Protein AF-0000000078644565 (afdb_homodimer)

Secondary structure (DSSP, 8-state):
--SSGGG-TT--EEE--SS--S---GGGGG-TT--EEE--SS------TTHHHH-TT--EEE-TTS---HHHHHHSTTHHHHHHHHHHHHHHHHHHHHHHHHHHHHHHHTTSSTT-/--SSGGG-TT--EEE--SS--S---GGGGG-TT--EEE--SS------TTHHHH-TT--EEE-TTS---HHHHHHSTTHHHHHHHHHHHHHHHHHHHHHHHHHHHHHHHTTSSTT-

Nearest PDB structures (foldseek):
  1gwb-assembly2_B  TM=8.458E-01  e=2.491E-03  Homo sapiens
  7yjw-assembly1_A  TM=8.681E-01  e=7.024E-03  Leptospira santarosai serovar Shermani str. LT 821
  5ufd-assembly2_B  TM=7.789E-01  e=4.872E-03  Petromyzon marinus
  4ufr-assembly1_A  TM=7.899E-01  e=2.106E-02  Homo sapiens
  6nih-assembly1_A  TM=7.791E-01  e=1.293E-02  Homo sapiens

Sequence (232 aa):
MPSSIGDCCSLIEVDLSANLLTSLAETFENLQNLKILRLSNNGLKTLPLALLKNCSHLCTLDLHGTEITMDHLRELEGWEDFDTRRRYKHHKQLEFSVMSSTEFDEGADSNRGDNWMPSSIGDCCSLIEVDLSANLLTSLAETFENLQNLKILRLSNNGLKTLPLALLKNCSHLCTLDLHGTEITMDHLRELEGWEDFDTRRRYKHHKQLEFSVMSSTEFDEGADSNRGDNW

Structure (mmCIF, N/CA/C/O backbone):
data_AF-0000000078644565-model_v1
#
loop_
_entity.id
_entity.type
_entity.pdbx_description
1 polymer 'Leucine-rich repeat-containing N-terminal plant-type domain-containing protein'
#
loop_
_atom_site.group_PDB
_atom_site.id
_atom_site.type_symbol
_atom_site.label_atom_id
_atom_site.label_alt_id
_atom_site.label_comp_id
_atom_site.label_asym_id
_atom_site.label_entity_id
_atom_site.label_seq_id
_atom_site.pdbx_PDB_ins_code
_atom_site.Cartn_x
_atom_site.Cartn_y
_atom_site.Cartn_z
_atom_site.occupancy
_atom_site.B_iso_or_equiv
_atom_site.auth_seq_id
_atom_site.auth_comp_id
_atom_site.auth_asym_id
_atom_site.auth_atom_id
_atom_site.pdbx_PDB_model_num
ATOM 1 N N . MET A 1 1 ? 20.156 4.488 4.055 1 47.59 1 MET A N 1
ATOM 2 C CA . MET A 1 1 ? 18.75 4.852 3.951 1 47.59 1 MET A CA 1
ATOM 3 C C . MET A 1 1 ? 18.094 4.145 2.77 1 47.59 1 MET A C 1
ATOM 5 O O . MET A 1 1 ? 18.703 3.973 1.72 1 47.59 1 MET A O 1
ATOM 9 N N . PRO A 1 2 ? 16.984 3.473 2.926 1 52.53 2 PRO A N 1
ATOM 10 C CA . PRO A 1 2 ? 16.422 2.76 1.772 1 52.53 2 PRO A CA 1
ATOM 11 C C . PRO A 1 2 ? 16.094 3.689 0.607 1 52.53 2 PRO A C 1
ATOM 13 O O . PRO A 1 2 ? 15.672 4.828 0.821 1 52.53 2 PRO A O 1
ATOM 16 N N . SER A 1 3 ? 16.734 3.441 -0.598 1 58.06 3 SER A N 1
ATOM 17 C CA . SER A 1 3 ? 16.531 4.266 -1.787 1 58.06 3 SER A CA 1
ATOM 18 C C . SER A 1 3 ? 15.219 3.93 -2.482 1 58.06 3 SER A C 1
ATOM 20 O O . SER A 1 3 ? 14.703 4.73 -3.262 1 58.06 3 SER A O 1
ATOM 22 N N . SER A 1 4 ? 14.766 2.68 -2.119 1 67.62 4 SER A N 1
ATOM 23 C CA . SER A 1 4 ? 13.531 2.25 -2.77 1 67.62 4 SER A CA 1
ATOM 24 C C . SER A 1 4 ? 12.727 1.324 -1.866 1 67.62 4 SER A C 1
ATOM 26 O O . SER A 1 4 ? 13.234 0.833 -0.857 1 67.62 4 SER A O 1
ATOM 28 N N . ILE A 1 5 ? 11.492 1.184 -2.125 1 74.12 5 ILE A N 1
ATOM 29 C CA . ILE A 1 5 ? 10.625 0.295 -1.359 1 74.12 5 ILE A CA 1
ATOM 30 C C . ILE A 1 5 ? 11.211 -1.117 -1.355 1 74.12 5 ILE A C 1
ATOM 32 O O . ILE A 1 5 ? 11.07 -1.848 -0.371 1 74.12 5 ILE A O 1
ATOM 36 N N . GLY A 1 6 ? 11.953 -1.43 -2.408 1 70.94 6 GLY A N 1
ATOM 37 C CA . GLY A 1 6 ? 12.586 -2.734 -2.52 1 70.94 6 GLY A CA 1
ATOM 38 C C . GLY A 1 6 ? 13.688 -2.951 -1.504 1 70.94 6 GLY A C 1
ATOM 39 O O . GLY A 1 6 ? 14.102 -4.09 -1.258 1 70.94 6 GLY A O 1
ATOM 40 N N . ASP A 1 7 ? 14.062 -1.871 -0.966 1 74.19 7 ASP A N 1
ATOM 41 C CA . ASP A 1 7 ? 15.133 -1.972 0.023 1 74.19 7 ASP A CA 1
ATOM 42 C C . ASP A 1 7 ? 14.57 -2.168 1.427 1 74.19 7 ASP A C 1
ATOM 44 O O . ASP A 1 7 ? 15.312 -2.414 2.375 1 74.19 7 ASP A O 1
ATOM 48 N N . CYS A 1 8 ? 13.273 -2.152 1.541 1 75.38 8 CYS A N 1
ATOM 49 C CA . CYS A 1 8 ? 12.633 -2.32 2.838 1 75.38 8 CYS A CA 1
ATOM 50 C C . CYS A 1 8 ? 12.227 -3.773 3.062 1 75.38 8 CYS A C 1
ATOM 52 O O . CYS A 1 8 ? 11.039 -4.098 3.088 1 75.38 8 CYS A O 1
ATOM 54 N N . CYS A 1 9 ? 13.211 -4.539 3.377 1 71.94 9 CYS A N 1
ATOM 55 C CA . CYS A 1 9 ? 13.078 -5.988 3.467 1 71.94 9 CYS A CA 1
ATOM 56 C C . CYS A 1 9 ? 12.117 -6.375 4.586 1 71.94 9 CYS A C 1
ATOM 58 O O . CYS A 1 9 ? 11.641 -7.512 4.637 1 71.94 9 CYS A O 1
ATOM 60 N N . SER A 1 10 ? 11.727 -5.457 5.34 1 80.25 10 SER A N 1
ATOM 61 C CA . SER A 1 10 ? 10.914 -5.801 6.504 1 80.25 10 SER A CA 1
ATOM 62 C C . SER A 1 10 ? 9.43 -5.637 6.203 1 80.25 10 SER A C 1
ATOM 64 O O . SER A 1 10 ? 8.586 -5.934 7.051 1 80.25 10 SER A O 1
ATOM 66 N N . LEU A 1 11 ? 9.094 -5.301 4.977 1 89.88 11 LEU A N 1
ATOM 67 C CA . LEU A 1 11 ? 7.688 -5.074 4.66 1 89.88 11 LEU A CA 1
ATOM 68 C C . LEU A 1 11 ? 6.902 -6.379 4.707 1 89.88 11 LEU A C 1
ATOM 70 O O . LEU A 1 11 ? 7.332 -7.387 4.141 1 89.88 11 LEU A O 1
ATOM 74 N N . ILE A 1 12 ? 5.809 -6.285 5.363 1 94.62 12 ILE A N 1
ATOM 75 C CA . ILE A 1 12 ? 4.961 -7.461 5.527 1 94.62 12 ILE A CA 1
ATOM 76 C C . ILE A 1 12 ? 3.734 -7.344 4.625 1 94.62 12 ILE A C 1
ATOM 78 O O . ILE A 1 12 ? 3.316 -8.32 4 1 94.62 12 ILE A O 1
ATOM 82 N N . GLU A 1 13 ? 3.158 -6.145 4.555 1 96.56 13 GLU A N 1
ATOM 83 C CA . GLU A 1 13 ? 1.974 -5.879 3.746 1 96.56 13 GLU A CA 1
ATOM 84 C C . GLU A 1 13 ? 2.148 -4.613 2.914 1 96.56 13 GLU A C 1
ATOM 86 O O . GLU A 1 13 ? 2.59 -3.582 3.428 1 96.56 13 GLU A O 1
ATOM 91 N N . VAL A 1 14 ? 1.8 -4.723 1.637 1 95.81 14 VAL A N 1
ATOM 92 C CA . VAL A 1 14 ? 1.847 -3.578 0.736 1 95.81 14 VAL A CA 1
ATOM 93 C C . VAL A 1 14 ? 0.548 -3.496 -0.064 1 95.81 14 VAL A C 1
ATOM 95 O O . VAL A 1 14 ? 0.081 -4.5 -0.604 1 95.81 14 VAL A O 1
ATOM 98 N N . ASP A 1 15 ? -0.09 -2.311 -0.095 1 96.75 15 ASP A N 1
ATOM 99 C CA . ASP A 1 15 ? -1.293 -2.088 -0.891 1 96.75 15 ASP A CA 1
ATOM 100 C C . ASP A 1 15 ? -1.089 -0.948 -1.887 1 96.75 15 ASP A C 1
ATOM 102 O O . ASP A 1 15 ? -0.885 0.201 -1.489 1 96.75 15 ASP A O 1
ATOM 106 N N . LEU A 1 16 ? -1.079 -1.301 -3.141 1 95.5 16 LEU A N 1
ATOM 107 C CA . LEU A 1 16 ? -0.968 -0.352 -4.242 1 95.5 16 LEU A CA 1
ATOM 108 C C . LEU A 1 16 ? -2.201 -0.414 -5.141 1 95.5 16 LEU A C 1
ATOM 110 O O . LEU A 1 16 ? -2.107 -0.184 -6.348 1 95.5 16 LEU A O 1
ATOM 114 N N . SER A 1 17 ? -3.316 -0.741 -4.59 1 96.5 17 SER A N 1
ATOM 115 C CA . SER A 1 17 ? -4.555 -0.872 -5.355 1 96.5 17 SER A CA 1
ATOM 116 C C . SER A 1 17 ? -5.031 0.481 -5.867 1 96.5 17 SER A C 1
ATOM 118 O O . SER A 1 17 ? -4.699 1.521 -5.297 1 96.5 17 SER A O 1
ATOM 120 N N . ALA A 1 18 ? -5.891 0.396 -6.941 1 94.38 18 ALA A N 1
ATOM 121 C CA . ALA A 1 18 ? -6.586 1.554 -7.492 1 94.38 18 ALA A CA 1
ATOM 122 C C . ALA A 1 18 ? -5.602 2.637 -7.922 1 94.38 18 ALA A C 1
ATOM 124 O O . ALA A 1 18 ? -5.766 3.809 -7.574 1 94.38 18 ALA A O 1
ATOM 125 N N . ASN A 1 19 ? -4.676 2.066 -8.57 1 92.56 19 ASN A N 1
ATOM 126 C CA . ASN A 1 19 ? -3.688 2.932 -9.211 1 92.56 19 ASN A CA 1
ATOM 127 C C . ASN A 1 19 ? -3.607 2.684 -10.711 1 92.56 19 ASN A C 1
ATOM 129 O O . ASN A 1 19 ? -4.414 1.935 -11.266 1 92.56 19 ASN A O 1
ATOM 133 N N . LEU A 1 20 ? -3.043 3.256 -11.617 1 87.5 20 LEU A N 1
ATOM 134 C CA . LEU A 1 20 ? -2.889 3.08 -13.055 1 87.5 20 LEU A CA 1
ATOM 135 C C . LEU A 1 20 ? -1.561 2.402 -13.383 1 87.5 20 LEU A C 1
ATOM 137 O O . LEU A 1 20 ? -0.875 2.793 -14.328 1 87.5 20 LEU A O 1
ATOM 141 N N . LEU A 1 21 ? -1.28 1.396 -12.539 1 91.12 21 LEU A N 1
ATOM 142 C CA . LEU A 1 21 ? -0.012 0.706 -12.758 1 91.12 21 LEU A CA 1
ATOM 143 C C . LEU A 1 21 ? -0.082 -0.188 -13.984 1 91.12 21 LEU A C 1
ATOM 145 O O . LEU A 1 21 ? -1.052 -0.927 -14.172 1 91.12 21 LEU A O 1
ATOM 149 N N . THR A 1 22 ? 0.916 -0.075 -14.805 1 91.5 22 THR A N 1
ATOM 150 C CA . THR A 1 22 ? 0.977 -0.934 -15.984 1 91.5 22 THR A CA 1
ATOM 151 C C . THR A 1 22 ? 2.082 -1.976 -15.836 1 91.5 22 THR A C 1
ATOM 153 O O . THR A 1 22 ? 2.135 -2.943 -16.594 1 91.5 22 THR A O 1
ATOM 156 N N . SER A 1 23 ? 2.959 -1.728 -14.875 1 90.81 23 SER A N 1
ATOM 157 C CA . SER A 1 23 ? 4.02 -2.668 -14.531 1 90.81 23 SER A CA 1
ATOM 158 C C . SER A 1 23 ? 4.406 -2.557 -13.062 1 90.81 23 SER A C 1
ATOM 160 O O . SER A 1 23 ? 4.145 -1.537 -12.422 1 90.81 23 SER A O 1
ATOM 162 N N . LEU A 1 24 ? 4.895 -3.652 -12.555 1 91.56 24 LEU A N 1
ATOM 163 C CA . LEU A 1 24 ? 5.434 -3.658 -11.203 1 91.56 24 LEU A CA 1
ATOM 164 C C . LEU A 1 24 ? 6.961 -3.672 -11.227 1 91.56 24 LEU A C 1
ATOM 166 O O . LEU A 1 24 ? 7.566 -4.465 -11.945 1 91.56 24 LEU A O 1
ATOM 170 N N . ALA A 1 25 ? 7.539 -2.807 -10.469 1 86.38 25 ALA A N 1
ATOM 171 C CA . ALA A 1 25 ? 8.992 -2.727 -10.414 1 86.38 25 ALA A CA 1
ATOM 172 C C . ALA A 1 25 ? 9.602 -4.055 -9.977 1 86.38 25 ALA A C 1
ATOM 174 O O . ALA A 1 25 ? 9.086 -4.715 -9.07 1 86.38 25 ALA A O 1
ATOM 175 N N . GLU A 1 26 ? 10.781 -4.395 -10.555 1 88.12 26 GLU A N 1
ATOM 176 C CA . GLU A 1 26 ? 11.438 -5.664 -10.25 1 88.12 26 GLU A CA 1
ATOM 177 C C . GLU A 1 26 ? 11.938 -5.699 -8.812 1 88.12 26 GLU A C 1
ATOM 179 O O . GLU A 1 26 ? 12.062 -6.773 -8.219 1 88.12 26 GLU A O 1
ATOM 184 N N . THR A 1 27 ? 12.148 -4.551 -8.25 1 86.62 27 THR A N 1
ATOM 185 C CA . THR A 1 27 ? 12.688 -4.461 -6.898 1 86.62 27 THR A CA 1
ATOM 186 C C . THR A 1 27 ? 11.703 -5.027 -5.883 1 86.62 27 THR A C 1
ATOM 188 O O . THR A 1 27 ? 12.07 -5.312 -4.738 1 86.62 27 THR A O 1
ATOM 191 N N . PHE A 1 28 ? 10.453 -5.25 -6.27 1 90.31 28 PHE A N 1
ATOM 192 C CA . PHE A 1 28 ? 9.477 -5.867 -5.379 1 90.31 28 PHE A CA 1
ATOM 193 C C . PHE A 1 28 ? 9.867 -7.305 -5.059 1 90.31 28 PHE A C 1
ATOM 195 O O . PHE A 1 28 ? 9.43 -7.867 -4.055 1 90.31 28 PHE A O 1
ATOM 202 N N . GLU A 1 29 ? 10.68 -7.836 -5.949 1 91.31 29 GLU A N 1
ATOM 203 C CA . GLU A 1 29 ? 11.148 -9.203 -5.73 1 91.31 29 GLU A CA 1
ATOM 204 C C . GLU A 1 29 ? 12.062 -9.281 -4.508 1 91.31 29 GLU A C 1
ATOM 206 O O . GLU A 1 29 ? 12.32 -10.367 -3.992 1 91.31 29 GLU A O 1
ATOM 211 N N . ASN A 1 30 ? 12.477 -8.117 -4.105 1 89.69 30 ASN A N 1
ATOM 212 C CA . ASN A 1 30 ? 13.414 -8.07 -2.992 1 89.69 30 ASN A CA 1
ATOM 213 C C . ASN A 1 30 ? 12.695 -8.078 -1.648 1 89.69 30 ASN A C 1
ATOM 215 O O . ASN A 1 30 ? 13.328 -8.172 -0.598 1 89.69 30 ASN A O 1
ATOM 219 N N . LEU A 1 31 ? 11.414 -8.055 -1.608 1 90.75 31 LEU A N 1
ATOM 220 C CA . LEU A 1 31 ? 10.641 -7.984 -0.375 1 90.75 31 LEU A CA 1
ATOM 221 C C . LEU A 1 31 ? 10.398 -9.375 0.193 1 90.75 31 LEU A C 1
ATOM 223 O O . LEU A 1 31 ? 9.25 -9.836 0.263 1 90.75 31 LEU A O 1
ATOM 227 N N . GLN A 1 32 ? 11.438 -9.984 0.717 1 91.88 32 GLN A N 1
ATOM 228 C CA . GLN A 1 32 ? 11.477 -11.398 1.097 1 91.88 32 GLN A CA 1
ATOM 229 C C . GLN A 1 32 ? 10.477 -11.695 2.207 1 91.88 32 GLN A C 1
ATOM 231 O O . GLN A 1 32 ? 10.008 -12.828 2.338 1 91.88 32 GLN A O 1
ATOM 236 N N . ASN A 1 33 ? 10.109 -10.703 3.045 1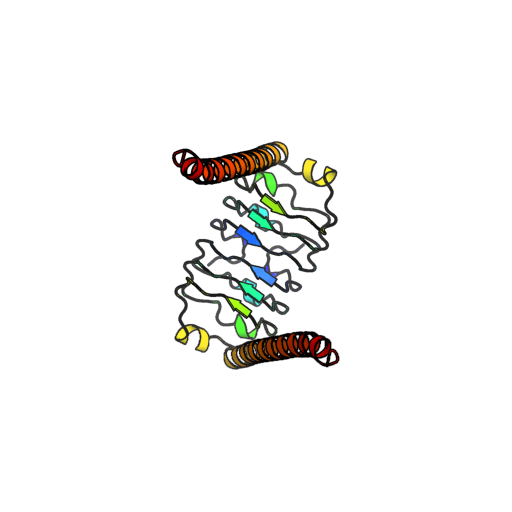 93.5 33 ASN A N 1
ATOM 237 C CA . ASN A 1 33 ? 9.227 -10.938 4.188 1 93.5 33 ASN A CA 1
ATOM 238 C C . ASN A 1 33 ? 7.777 -10.594 3.857 1 93.5 33 ASN A C 1
ATOM 240 O O . ASN A 1 33 ? 6.898 -10.711 4.711 1 93.5 33 ASN A O 1
ATOM 244 N N . LEU A 1 34 ? 7.492 -10.211 2.619 1 95.69 34 LEU A N 1
ATOM 245 C CA . LEU A 1 34 ? 6.156 -9.797 2.197 1 95.69 34 LEU A CA 1
ATOM 246 C C . LEU A 1 34 ? 5.176 -10.953 2.285 1 95.69 34 LEU A C 1
ATOM 248 O O . LEU A 1 34 ? 5.438 -12.039 1.759 1 95.69 34 LEU A O 1
ATOM 252 N N . LYS A 1 35 ? 4.066 -10.742 2.961 1 97.25 35 LYS A N 1
ATOM 253 C CA . LYS A 1 35 ? 3.033 -11.758 3.102 1 97.25 35 LYS A CA 1
ATOM 254 C C . LYS A 1 35 ? 1.796 -11.406 2.279 1 97.25 35 LYS A C 1
ATOM 256 O O . LYS A 1 35 ? 1.12 -12.297 1.754 1 97.25 35 LYS A O 1
ATOM 261 N N . ILE A 1 36 ? 1.552 -10.086 2.184 1 97.88 36 ILE A N 1
ATOM 262 C CA . ILE A 1 36 ? 0.352 -9.609 1.506 1 97.88 36 ILE A CA 1
ATOM 263 C C . ILE A 1 36 ? 0.725 -8.523 0.502 1 97.88 36 ILE A C 1
ATOM 265 O O . ILE A 1 36 ? 1.381 -7.539 0.857 1 97.88 36 ILE A O 1
ATOM 269 N N . LEU A 1 37 ? 0.319 -8.742 -0.715 1 97.38 37 LEU A N 1
ATOM 270 C CA . LEU A 1 37 ? 0.489 -7.746 -1.767 1 97.38 37 LEU A CA 1
ATOM 271 C C . LEU A 1 37 ? -0.831 -7.484 -2.484 1 97.38 37 LEU A C 1
ATOM 273 O O . LEU A 1 37 ? -1.415 -8.398 -3.072 1 97.38 37 LEU A O 1
ATOM 277 N N . ARG A 1 38 ? -1.293 -6.242 -2.402 1 98 38 ARG A N 1
ATOM 278 C CA . ARG A 1 38 ? -2.539 -5.863 -3.059 1 98 38 ARG A CA 1
ATOM 279 C C . ARG A 1 38 ? -2.273 -4.973 -4.266 1 98 38 ARG A C 1
ATOM 281 O O . ARG A 1 38 ? -1.668 -3.906 -4.137 1 98 38 ARG A O 1
ATOM 288 N N . LEU A 1 39 ? -2.73 -5.461 -5.426 1 96.88 39 LEU A N 1
ATOM 289 C CA . LEU A 1 39 ? -2.494 -4.773 -6.691 1 96.88 39 LEU A CA 1
ATOM 290 C C . LEU A 1 39 ? -3.789 -4.629 -7.484 1 96.88 39 LEU A C 1
ATOM 292 O O . LEU A 1 39 ? -3.758 -4.449 -8.703 1 96.88 39 LEU A O 1
ATOM 296 N N . SER A 1 40 ? -4.93 -4.703 -6.812 1 97.75 40 SER A N 1
ATOM 297 C CA . SER A 1 40 ? -6.219 -4.719 -7.492 1 97.75 40 SER A CA 1
ATOM 298 C C . SER A 1 40 ? -6.488 -3.393 -8.195 1 97.75 40 SER A C 1
ATOM 300 O O . SER A 1 40 ? -5.93 -2.359 -7.824 1 97.75 40 SER A O 1
ATOM 302 N N . ASN A 1 41 ? -7.309 -3.455 -9.25 1 96.94 41 ASN A N 1
ATOM 303 C CA . ASN A 1 41 ? -7.773 -2.291 -10 1 96.94 41 ASN A CA 1
ATOM 304 C C . ASN A 1 41 ? -6.605 -1.48 -10.555 1 96.94 41 ASN A C 1
ATOM 306 O O . ASN A 1 41 ? -6.523 -0.27 -10.336 1 96.94 41 ASN A O 1
ATOM 310 N N . ASN A 1 42 ? -5.727 -2.211 -11.273 1 95.38 42 ASN A N 1
ATOM 311 C CA . ASN A 1 42 ? -4.594 -1.647 -12.008 1 95.38 42 ASN A CA 1
ATOM 312 C C . ASN A 1 42 ? -4.531 -2.172 -13.438 1 95.38 42 ASN A C 1
ATOM 314 O O . ASN A 1 42 ? -5.273 -3.088 -13.797 1 95.38 42 ASN A O 1
ATOM 318 N N . GLY A 1 43 ? -3.713 -1.571 -14.281 1 93.94 43 GLY A N 1
ATOM 319 C CA . GLY A 1 43 ? -3.561 -1.998 -15.664 1 93.94 43 GLY A CA 1
ATOM 320 C C . GLY A 1 43 ? -2.465 -3.029 -15.852 1 93.94 43 GLY A C 1
ATOM 321 O O . GLY A 1 43 ? -1.849 -3.1 -16.922 1 93.94 43 GLY A O 1
ATOM 322 N N . LEU A 1 44 ? -2.186 -3.809 -14.867 1 95.06 44 LEU A N 1
ATOM 323 C CA . LEU A 1 44 ? -1.088 -4.766 -14.898 1 95.06 44 LEU A CA 1
ATOM 324 C C . LEU A 1 44 ? -1.413 -5.941 -15.812 1 95.06 44 LEU A C 1
ATOM 326 O O . LEU A 1 44 ? -2.523 -6.477 -15.773 1 95.06 44 LEU A O 1
ATOM 330 N N . LYS A 1 45 ? -0.447 -6.328 -16.578 1 95.56 45 LYS A N 1
ATOM 331 C CA . LYS A 1 45 ? -0.591 -7.492 -17.453 1 95.56 45 LYS A CA 1
ATOM 332 C C . LYS A 1 45 ? 0.361 -8.609 -17.031 1 95.56 45 LYS A C 1
ATOM 334 O O . LYS A 1 45 ? 0.128 -9.781 -17.344 1 95.56 45 LYS A O 1
ATOM 339 N N . THR A 1 46 ? 1.42 -8.18 -16.438 1 95.38 46 THR A N 1
ATOM 340 C CA . THR A 1 46 ? 2.438 -9.133 -16.016 1 95.38 46 THR A CA 1
ATOM 341 C C . THR A 1 46 ? 3.012 -8.75 -14.664 1 95.38 46 THR A C 1
ATOM 343 O O . THR A 1 46 ? 2.764 -7.652 -14.164 1 95.38 46 THR A O 1
ATOM 346 N N . LEU A 1 47 ? 3.672 -9.703 -14.078 1 96.06 47 LEU A N 1
ATOM 347 C CA . LEU A 1 47 ? 4.445 -9.508 -12.859 1 96.06 47 LEU A CA 1
ATOM 348 C C . LEU A 1 47 ? 5.898 -9.922 -13.062 1 96.06 47 LEU A C 1
ATOM 350 O O . LEU A 1 47 ? 6.211 -10.672 -13.984 1 96.06 47 LEU A O 1
ATOM 354 N N . PRO A 1 48 ? 6.789 -9.391 -12.156 1 94.19 48 PRO A N 1
ATOM 355 C CA . PRO A 1 48 ? 8.172 -9.867 -12.242 1 94.19 48 PRO A CA 1
ATOM 356 C C . PRO A 1 48 ? 8.281 -11.383 -12.094 1 94.19 48 PRO A C 1
ATOM 358 O O . PRO A 1 48 ? 7.641 -11.969 -11.227 1 94.19 48 PRO A O 1
ATOM 361 N N . LEU A 1 49 ? 9.125 -12.008 -12.891 1 96.38 49 LEU A N 1
ATOM 362 C CA . LEU A 1 49 ? 9.195 -13.461 -13.039 1 96.38 49 LEU A CA 1
ATOM 363 C C . LEU A 1 49 ? 9.531 -14.125 -11.711 1 96.38 49 LEU A C 1
ATOM 365 O O . LEU A 1 49 ? 8.992 -15.18 -11.383 1 96.38 49 LEU A O 1
ATOM 369 N N . ALA A 1 50 ? 10.383 -13.5 -10.93 1 97.31 50 ALA A N 1
ATOM 370 C CA . ALA A 1 50 ? 10.883 -14.133 -9.719 1 97.31 50 ALA A CA 1
ATOM 371 C C . ALA A 1 50 ? 10.125 -13.641 -8.484 1 97.31 50 ALA A C 1
ATOM 373 O O . ALA A 1 50 ? 10.516 -13.93 -7.352 1 97.31 50 ALA A O 1
ATOM 374 N N . LEU A 1 51 ? 8.992 -12.914 -8.648 1 96.38 51 LEU A N 1
ATOM 375 C CA . LEU A 1 51 ? 8.258 -12.305 -7.543 1 96.38 51 LEU A CA 1
ATOM 376 C C . LEU A 1 51 ? 7.824 -13.352 -6.531 1 96.38 51 LEU A C 1
ATOM 378 O O . LEU A 1 51 ? 8.133 -13.242 -5.34 1 96.38 51 LEU A O 1
ATOM 382 N N . LEU A 1 52 ? 7.242 -14.461 -7.004 1 98.19 52 LEU A N 1
ATOM 383 C CA . LEU A 1 52 ? 6.672 -15.469 -6.113 1 98.19 52 LEU A CA 1
ATOM 384 C C . LEU A 1 52 ? 7.77 -16.328 -5.484 1 98.19 52 LEU A C 1
ATOM 386 O O . LEU A 1 52 ? 7.637 -16.781 -4.348 1 98.19 52 LEU A O 1
ATOM 390 N N . LYS A 1 53 ? 8.797 -16.5 -6.234 1 98.12 53 LYS A N 1
ATOM 391 C CA . LYS A 1 53 ? 9.93 -17.281 -5.727 1 98.12 53 LYS A CA 1
ATOM 392 C C . LYS A 1 53 ? 10.672 -16.516 -4.629 1 98.12 53 LYS A C 1
ATOM 394 O O . LYS A 1 53 ? 10.961 -17.078 -3.572 1 98.12 53 LYS A O 1
ATOM 399 N N . ASN A 1 54 ? 10.922 -15.25 -4.875 1 96.19 54 ASN A N 1
ATOM 400 C CA . ASN A 1 54 ? 11.758 -14.477 -3.967 1 96.19 54 ASN A CA 1
ATOM 401 C C . ASN A 1 54 ? 10.977 -13.992 -2.75 1 96.19 54 ASN A C 1
ATOM 403 O O . ASN A 1 54 ? 11.531 -13.867 -1.657 1 96.19 54 ASN A O 1
ATOM 407 N N . CYS A 1 55 ? 9.711 -13.664 -2.932 1 95.94 55 CYS A N 1
ATOM 408 C CA . CYS A 1 55 ? 8.836 -13.383 -1.799 1 95.94 55 CYS A CA 1
ATOM 409 C C . CYS A 1 55 ? 8.273 -14.664 -1.205 1 95.94 55 CYS A C 1
ATOM 411 O O . CYS A 1 55 ? 7.078 -14.938 -1.325 1 95.94 55 CYS A O 1
ATOM 413 N N . SER A 1 56 ? 9.148 -15.336 -0.5 1 96 56 SER A N 1
ATOM 414 C CA . SER A 1 56 ? 8.906 -16.719 -0.114 1 96 56 SER A CA 1
ATOM 415 C C . SER A 1 56 ? 7.844 -16.812 0.976 1 96 56 SER A C 1
ATOM 417 O O . SER A 1 56 ? 7.359 -17.906 1.287 1 96 56 SER A O 1
ATOM 419 N N . HIS A 1 57 ? 7.398 -15.695 1.562 1 96.5 57 HIS A N 1
ATOM 420 C CA . HIS A 1 57 ? 6.359 -15.703 2.584 1 96.5 57 HIS A CA 1
ATOM 421 C C . HIS A 1 57 ? 5.027 -15.219 2.023 1 96.5 57 HIS A C 1
ATOM 423 O O . HIS A 1 57 ? 4.008 -15.242 2.719 1 96.5 57 HIS A O 1
ATOM 429 N N . LEU A 1 58 ? 4.996 -14.75 0.79 1 97.81 58 LEU A N 1
ATOM 430 C CA . LEU A 1 58 ? 3.797 -14.203 0.166 1 97.81 58 LEU A CA 1
ATOM 431 C C . LEU A 1 58 ? 2.697 -15.258 0.088 1 97.81 58 LEU A C 1
ATOM 433 O O . LEU A 1 58 ? 2.914 -16.344 -0.448 1 97.81 58 LEU A O 1
ATOM 437 N N . CYS A 1 59 ? 1.568 -14.914 0.593 1 97.81 59 CYS A N 1
ATOM 438 C CA . CYS A 1 59 ? 0.481 -15.883 0.582 1 97.81 59 CYS A CA 1
ATOM 439 C C . CYS A 1 59 ? -0.83 -15.234 0.159 1 97.81 59 CYS A C 1
ATOM 441 O O . CYS A 1 59 ? -1.802 -15.922 -0.149 1 97.81 59 CYS A O 1
ATOM 443 N N . THR A 1 60 ? -0.897 -13.961 0.156 1 97.81 60 THR A N 1
ATOM 444 C CA . THR A 1 60 ? -2.045 -13.219 -0.352 1 97.81 60 THR A CA 1
ATOM 445 C C . THR A 1 60 ? -1.62 -12.25 -1.453 1 97.81 60 THR A C 1
ATOM 447 O O . THR A 1 60 ? -0.805 -11.359 -1.219 1 97.81 60 THR A O 1
ATOM 450 N N . LEU A 1 61 ? -2.119 -12.508 -2.596 1 98.12 61 LEU A N 1
ATOM 451 C CA . LEU A 1 61 ? -1.909 -11.656 -3.76 1 98.12 61 LEU A CA 1
ATOM 452 C C . LEU A 1 61 ? -3.238 -11.258 -4.391 1 98.12 61 LEU A C 1
ATOM 454 O O . LEU A 1 61 ? -3.936 -12.094 -4.965 1 98.12 61 LEU A O 1
ATOM 458 N N . ASP A 1 62 ? -3.594 -10 -4.254 1 98.31 62 ASP A N 1
ATOM 459 C CA . ASP A 1 62 ? -4.855 -9.5 -4.789 1 98.31 62 ASP A CA 1
ATOM 460 C C . ASP A 1 62 ? -4.66 -8.859 -6.16 1 98.31 62 ASP A C 1
ATOM 462 O O . ASP A 1 62 ? -3.996 -7.824 -6.277 1 98.31 62 ASP A O 1
ATOM 466 N N . LEU A 1 63 ? -5.281 -9.453 -7.16 1 98.06 63 LEU A N 1
ATOM 467 C CA . LEU A 1 63 ? -5.082 -9.016 -8.539 1 98.06 63 LEU A CA 1
ATOM 468 C C . LEU A 1 63 ? -6.418 -8.766 -9.227 1 98.06 63 LEU A C 1
ATOM 470 O O . LEU A 1 63 ? -6.492 -8.734 -10.453 1 98.06 63 LEU A O 1
ATOM 474 N N . HIS A 1 64 ? -7.461 -8.641 -8.383 1 97.31 64 HIS A N 1
ATOM 475 C CA . HIS A 1 64 ? -8.766 -8.352 -8.977 1 97.31 64 HIS A CA 1
ATOM 476 C C . HIS A 1 64 ? -8.734 -7.047 -9.766 1 97.31 64 HIS A C 1
ATOM 478 O O . HIS A 1 64 ? -8.117 -6.066 -9.336 1 97.31 64 HIS A O 1
ATOM 484 N N . GLY A 1 65 ? -9.438 -7.059 -10.93 1 97.38 65 GLY A N 1
ATOM 485 C CA . GLY A 1 65 ? -9.477 -5.848 -11.727 1 97.38 65 GLY A CA 1
ATOM 486 C C . GLY A 1 65 ? -8.18 -5.582 -12.477 1 97.38 65 GLY A C 1
ATOM 487 O O . GLY A 1 65 ? -7.871 -4.438 -12.805 1 97.38 65 GLY A O 1
ATOM 488 N N . THR A 1 66 ? -7.32 -6.598 -12.594 1 97.38 66 THR A N 1
ATOM 489 C CA . THR A 1 66 ? -6.133 -6.508 -13.438 1 97.38 66 THR A CA 1
ATOM 490 C C . THR A 1 66 ? -6.301 -7.359 -14.695 1 97.38 66 THR A C 1
ATOM 492 O O . THR A 1 66 ? -7.328 -8.016 -14.875 1 97.38 66 THR A O 1
ATOM 495 N N . GLU A 1 67 ? -5.277 -7.289 -15.562 1 97.44 67 GLU A N 1
ATOM 496 C CA . GLU A 1 67 ? -5.316 -8.094 -16.781 1 97.44 67 GLU A CA 1
ATOM 497 C C . GLU A 1 67 ? -4.406 -9.312 -16.672 1 97.44 67 GLU A C 1
ATOM 499 O O . GLU A 1 67 ? -4.078 -9.945 -17.672 1 97.44 67 GLU A O 1
ATOM 504 N N . ILE A 1 68 ? -3.951 -9.594 -15.516 1 97.69 68 ILE A N 1
ATOM 505 C CA . ILE A 1 68 ? -3.086 -10.742 -15.281 1 97.69 68 ILE A CA 1
ATOM 506 C C . ILE A 1 68 ? -3.914 -12.031 -15.305 1 97.69 68 ILE A C 1
ATOM 508 O O . ILE A 1 68 ? -4.918 -12.141 -14.602 1 97.69 68 ILE A O 1
ATOM 512 N N . THR A 1 69 ? -3.488 -13.008 -16.062 1 96.56 69 THR A N 1
ATOM 513 C CA . THR A 1 69 ? -4.215 -14.266 -16.188 1 96.56 69 THR A CA 1
ATOM 514 C C . THR A 1 69 ? -3.617 -15.328 -15.273 1 96.56 69 THR A C 1
ATOM 516 O O . THR A 1 69 ? -2.463 -15.219 -14.852 1 96.56 69 THR A O 1
ATOM 519 N N . MET A 1 70 ? -4.418 -16.391 -15.047 1 96 70 MET A N 1
ATOM 520 C CA . MET A 1 70 ? -3.93 -17.516 -14.273 1 96 70 MET A CA 1
ATOM 521 C C . MET A 1 70 ? -2.795 -18.234 -15 1 96 70 MET A C 1
ATOM 523 O O . MET A 1 70 ? -1.85 -18.703 -14.367 1 96 70 MET A O 1
ATOM 527 N N . ASP A 1 71 ? -2.938 -18.25 -16.281 1 96.94 71 ASP A N 1
ATOM 528 C CA . ASP A 1 71 ? -1.886 -18.875 -17.078 1 96.94 71 ASP A CA 1
ATOM 529 C C . ASP A 1 71 ? -0.551 -18.156 -16.875 1 96.94 71 ASP A C 1
ATOM 531 O O . ASP A 1 71 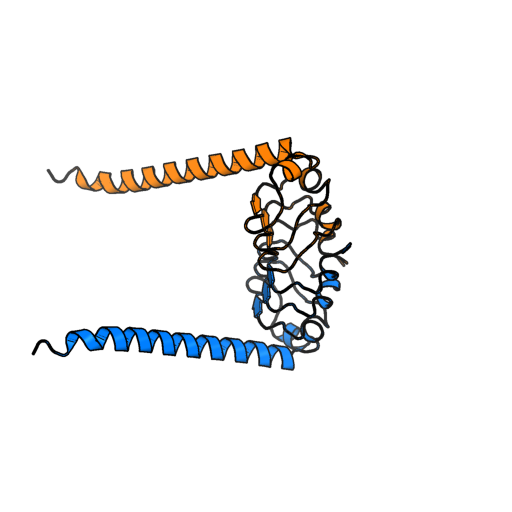? 0.493 -18.812 -16.75 1 96.94 71 ASP A O 1
ATOM 535 N N . HIS A 1 72 ? -0.577 -16.859 -16.828 1 96.88 72 HIS A N 1
ATOM 536 C CA . HIS A 1 72 ? 0.636 -16.094 -16.578 1 96.88 72 HIS A CA 1
ATOM 537 C C . HIS A 1 72 ? 1.178 -16.344 -15.18 1 96.88 72 HIS A C 1
ATOM 539 O O . HIS A 1 72 ? 2.385 -16.531 -15 1 96.88 72 HIS A O 1
ATOM 545 N N . LEU A 1 73 ? 0.309 -16.359 -14.219 1 97.12 73 LEU A N 1
ATOM 546 C CA . LEU A 1 73 ? 0.712 -16.578 -12.836 1 97.12 73 LEU A CA 1
ATOM 547 C C . LEU A 1 73 ? 1.407 -17.922 -12.68 1 97.12 73 LEU A C 1
ATOM 549 O O . LEU A 1 73 ? 2.418 -18.031 -11.984 1 97.12 73 LEU A O 1
ATOM 553 N N . ARG A 1 74 ? 0.912 -18.938 -13.359 1 97.75 74 ARG A N 1
ATOM 554 C CA . ARG A 1 74 ? 1.461 -20.297 -13.281 1 97.75 74 ARG A CA 1
ATOM 555 C C . ARG A 1 74 ? 2.854 -20.344 -13.898 1 97.75 74 ARG A C 1
ATOM 557 O O . ARG A 1 74 ? 3.615 -21.281 -13.633 1 97.75 74 ARG A O 1
ATOM 564 N N . GLU A 1 75 ? 3.158 -19.391 -14.758 1 97.62 75 GLU A N 1
ATOM 565 C CA . GLU A 1 75 ? 4.461 -19.344 -15.414 1 97.62 75 GLU A CA 1
ATOM 566 C C . GLU A 1 75 ? 5.504 -18.672 -14.531 1 97.62 75 GLU A C 1
ATOM 568 O O . GLU A 1 75 ? 6.703 -18.766 -14.797 1 97.62 75 GLU A O 1
ATOM 573 N N . LEU A 1 76 ? 5.09 -18.016 -13.5 1 98 76 LEU A N 1
ATOM 574 C CA . LEU A 1 76 ? 6.031 -17.344 -12.617 1 98 76 LEU A CA 1
ATOM 575 C C . LEU A 1 76 ? 6.859 -18.359 -11.828 1 98 76 LEU A C 1
ATOM 577 O O . LEU A 1 76 ? 6.352 -19.406 -11.453 1 98 76 LEU A O 1
ATOM 581 N N . GLU A 1 77 ? 8.117 -17.969 -11.656 1 98.5 77 GLU A N 1
ATOM 582 C CA . GLU A 1 77 ? 8.938 -18.812 -10.781 1 98.5 77 GLU A CA 1
ATOM 583 C C . GLU A 1 77 ? 8.359 -18.859 -9.367 1 98.5 77 GLU A C 1
ATOM 585 O O . GLU A 1 77 ? 8.016 -17.812 -8.797 1 98.5 77 GLU A O 1
ATOM 590 N N . GLY A 1 78 ? 8.242 -20.094 -8.789 1 98.38 78 GLY A N 1
ATOM 591 C CA . GLY A 1 78 ? 7.781 -20.234 -7.418 1 98.38 78 GLY A CA 1
ATOM 592 C C . GLY A 1 78 ? 6.273 -20.391 -7.305 1 98.38 78 GLY A C 1
ATOM 593 O O . GLY A 1 78 ? 5.73 -20.406 -6.199 1 98.38 78 GLY A O 1
ATOM 594 N N . TRP A 1 79 ? 5.621 -20.531 -8.453 1 98.25 79 TRP A N 1
ATOM 595 C CA . TRP A 1 79 ? 4.168 -20.625 -8.477 1 98.25 79 TRP A CA 1
ATOM 596 C C . TRP A 1 79 ? 3.678 -21.75 -7.574 1 98.25 79 TRP A C 1
ATOM 598 O O . TRP A 1 79 ? 2.77 -21.562 -6.766 1 98.25 79 TRP A O 1
ATOM 608 N N . GLU A 1 80 ? 4.227 -22.938 -7.613 1 98.06 80 GLU A N 1
ATOM 609 C CA . GLU A 1 80 ? 3.752 -24.109 -6.871 1 98.06 80 GLU A CA 1
ATOM 610 C C . GLU A 1 80 ? 3.807 -23.859 -5.367 1 98.06 80 GLU A C 1
ATOM 612 O O . GLU A 1 80 ? 2.857 -24.172 -4.648 1 98.06 80 GLU A O 1
ATOM 617 N N . ASP A 1 81 ? 4.949 -23.328 -4.926 1 98.31 81 ASP A N 1
ATOM 618 C CA . ASP A 1 81 ? 5.09 -23.016 -3.508 1 98.31 81 ASP A CA 1
ATOM 619 C C . ASP A 1 81 ? 4.086 -21.953 -3.074 1 98.31 81 ASP A C 1
ATOM 621 O O . ASP A 1 81 ? 3.465 -22.062 -2.016 1 98.31 81 ASP A O 1
ATOM 625 N N . PHE A 1 82 ? 3.912 -20.906 -3.875 1 98.38 82 PHE A N 1
ATOM 626 C CA . PHE A 1 82 ? 2.951 -19.859 -3.584 1 98.38 82 PHE A CA 1
ATOM 627 C C . PHE A 1 82 ? 1.536 -20.406 -3.506 1 98.38 82 PHE A C 1
ATOM 629 O O . PHE A 1 82 ? 0.786 -20.094 -2.582 1 98.38 82 PHE A O 1
ATOM 636 N N . ASP A 1 83 ? 1.229 -21.188 -4.477 1 97.81 83 ASP A N 1
ATOM 637 C CA . ASP A 1 83 ? -0.104 -21.781 -4.527 1 97.81 83 ASP A CA 1
ATOM 638 C C . ASP A 1 83 ? -0.378 -22.625 -3.279 1 97.81 83 ASP A C 1
ATOM 640 O O . ASP A 1 83 ? -1.484 -22.594 -2.736 1 97.81 83 ASP A O 1
ATOM 644 N N . THR A 1 84 ? 0.635 -23.391 -2.828 1 97.81 84 THR A N 1
ATOM 645 C CA . THR A 1 84 ? 0.512 -24.172 -1.604 1 97.81 84 THR A CA 1
ATOM 646 C C . THR A 1 84 ? 0.249 -23.266 -0.405 1 97.81 84 THR A C 1
ATOM 648 O O . THR A 1 84 ? -0.644 -23.547 0.401 1 97.81 84 THR A O 1
ATOM 651 N N . ARG A 1 85 ? 0.976 -22.172 -0.277 1 97.44 85 ARG A N 1
ATOM 652 C CA . ARG A 1 85 ? 0.807 -21.219 0.82 1 97.44 85 ARG A CA 1
ATOM 653 C C . ARG A 1 85 ? -0.576 -20.578 0.784 1 97.44 85 ARG A C 1
ATOM 655 O O . ARG A 1 85 ? -1.226 -20.438 1.821 1 97.44 85 ARG A O 1
ATOM 662 N N . ARG A 1 86 ? -0.925 -20.141 -0.401 1 96 86 ARG A N 1
ATOM 663 C CA . ARG A 1 86 ? -2.215 -19.484 -0.607 1 96 86 ARG A CA 1
ATOM 664 C C . ARG A 1 86 ? -3.361 -20.391 -0.171 1 96 86 ARG A C 1
ATOM 666 O O . ARG A 1 86 ? -4.262 -19.953 0.552 1 96 86 ARG A O 1
ATOM 673 N N . ARG A 1 87 ? -3.34 -21.609 -0.589 1 95.25 87 ARG A N 1
ATOM 674 C CA . ARG A 1 87 ? -4.387 -22.578 -0.265 1 95.25 87 ARG A CA 1
ATOM 675 C C . ARG A 1 87 ? -4.398 -22.891 1.227 1 95.25 87 ARG A C 1
ATOM 677 O O . ARG A 1 87 ? -5.465 -23.047 1.826 1 95.25 87 ARG A O 1
ATOM 684 N N . TYR A 1 88 ? -3.27 -23.094 1.802 1 95.19 88 TYR A N 1
ATOM 685 C CA . TYR A 1 88 ? -3.17 -23.359 3.232 1 95.19 88 TYR A CA 1
ATOM 686 C C . TYR A 1 88 ? -3.82 -22.234 4.039 1 95.19 88 TYR A C 1
ATOM 688 O O . TYR A 1 88 ? -4.602 -22.5 4.957 1 95.19 88 TYR A O 1
ATOM 696 N N . LYS A 1 89 ? -3.5 -21.016 3.688 1 93.5 89 LYS A N 1
ATOM 697 C CA . LYS A 1 89 ? -4.078 -19.844 4.359 1 93.5 89 LYS A CA 1
ATOM 698 C C . LYS A 1 89 ? -5.598 -19.844 4.234 1 93.5 89 LYS A C 1
ATOM 700 O O . LYS A 1 89 ? -6.305 -19.594 5.215 1 93.5 89 LYS A O 1
ATOM 705 N N . HIS A 1 90 ? -6.102 -20.047 3.088 1 91 90 HIS A N 1
ATOM 706 C CA . HIS A 1 90 ? -7.535 -20.062 2.834 1 91 90 HIS A CA 1
ATOM 707 C C . HIS A 1 90 ? -8.227 -21.141 3.654 1 91 90 HIS A C 1
ATOM 709 O O . HIS A 1 90 ? -9.289 -20.906 4.23 1 91 90 HIS A O 1
ATOM 715 N N . HIS A 1 91 ? -7.594 -22.297 3.746 1 89.5 91 HIS A N 1
ATOM 716 C CA . HIS A 1 91 ? -8.141 -23.406 4.523 1 89.5 91 HIS A CA 1
ATOM 717 C C . HIS A 1 91 ? -8.188 -23.062 6.008 1 89.5 91 HIS A C 1
ATOM 719 O O . HIS A 1 91 ? -9.203 -23.297 6.668 1 89.5 91 HIS A O 1
ATOM 725 N N . LYS A 1 92 ? -7.207 -22.516 6.547 1 90.62 92 LYS A N 1
ATOM 726 C CA . LYS A 1 92 ? -7.129 -22.141 7.957 1 90.62 92 LYS A CA 1
ATOM 727 C C . LYS A 1 92 ? -8.188 -21.109 8.32 1 90.62 92 LYS A C 1
ATOM 729 O O . LYS A 1 92 ? -8.805 -21.188 9.383 1 90.62 92 LYS A O 1
ATOM 734 N N . GLN A 1 93 ? -8.352 -20.172 7.418 1 86.25 93 GLN A N 1
ATOM 735 C CA . GLN A 1 93 ? -9.352 -19.141 7.629 1 86.25 93 GLN A CA 1
ATOM 736 C C . GLN A 1 93 ? -10.758 -19.734 7.684 1 86.25 93 GLN A C 1
ATOM 738 O O . GLN A 1 93 ? -11.586 -19.297 8.492 1 86.25 93 GLN A O 1
ATOM 743 N N . LEU A 1 94 ? -10.977 -20.688 6.871 1 86.75 94 LEU A N 1
ATOM 744 C CA . LEU A 1 94 ? -12.273 -21.375 6.848 1 86.75 94 LEU A CA 1
ATOM 745 C C . LEU A 1 94 ? -12.484 -22.188 8.117 1 86.75 94 LEU A C 1
ATOM 747 O O . LEU A 1 94 ? -13.586 -22.219 8.672 1 86.75 94 LEU A O 1
ATOM 751 N N . GLU A 1 95 ? -11.508 -22.781 8.594 1 86.38 95 GLU A N 1
ATOM 752 C CA . GLU A 1 95 ? -11.594 -23.578 9.812 1 86.38 95 GLU A CA 1
ATOM 753 C C . GLU A 1 95 ? -11.898 -22.719 11.031 1 86.38 95 GLU A C 1
ATOM 755 O O . GLU A 1 95 ? -12.703 -23.094 11.883 1 86.38 95 GLU A O 1
ATOM 760 N N . PHE A 1 96 ? -11.281 -21.594 11.062 1 85.19 96 PHE A N 1
ATOM 761 C CA . PHE A 1 96 ? -11.492 -20.688 12.18 1 85.19 96 PHE A CA 1
ATOM 762 C C . PHE A 1 96 ? -12.906 -20.125 12.164 1 85.19 96 PHE A C 1
ATOM 764 O O . PHE A 1 96 ? -13.547 -20 13.211 1 85.19 96 PHE A O 1
ATOM 771 N N . SER A 1 97 ? -13.312 -19.812 10.953 1 81.94 97 SER A N 1
ATOM 772 C CA . SER A 1 97 ? -14.656 -19.266 10.797 1 81.94 97 SER A CA 1
ATOM 773 C C . SER A 1 97 ? -15.719 -20.281 11.195 1 81.94 97 SER A C 1
ATOM 775 O O . SER A 1 97 ? -16.688 -19.938 11.883 1 81.94 97 SER 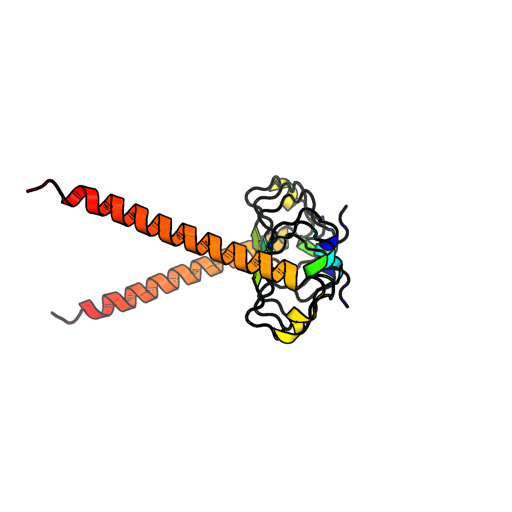A O 1
ATOM 777 N N . VAL A 1 98 ? -15.516 -21.469 10.953 1 83 98 VAL A N 1
ATOM 778 C CA . VAL A 1 98 ? -16.453 -22.547 11.266 1 83 98 VAL A CA 1
ATOM 779 C C . VAL A 1 98 ? -16.438 -22.828 12.766 1 83 98 VAL A C 1
ATOM 781 O O . VAL A 1 98 ? -17.5 -22.984 13.383 1 83 98 VAL A O 1
ATOM 784 N N . MET A 1 99 ? -15.312 -22.781 13.297 1 82.25 99 MET A N 1
ATOM 785 C CA . MET A 1 99 ? -15.164 -23.047 14.727 1 82.25 99 MET A CA 1
ATOM 786 C C . MET A 1 99 ? -15.773 -21.922 15.555 1 82.25 99 MET A C 1
ATOM 788 O O . MET A 1 99 ? -16.406 -22.172 16.578 1 82.25 99 MET A O 1
ATOM 792 N N . SER A 1 100 ? -15.555 -20.703 15.055 1 79.12 100 SER A N 1
ATOM 793 C CA . SER A 1 100 ? -16.109 -19.562 15.766 1 79.12 100 SER A CA 1
ATOM 794 C C . SER A 1 100 ? -17.641 -19.547 15.672 1 79.12 100 SER A C 1
ATOM 796 O O . SER A 1 100 ? -18.312 -19.203 16.641 1 79.12 100 SER A O 1
ATOM 798 N N . SER A 1 101 ? -18.141 -19.828 14.57 1 77.81 101 SER A N 1
ATOM 799 C CA . SER A 1 101 ? -19.578 -19.906 14.383 1 77.81 101 SER A CA 1
ATOM 800 C C . SER A 1 101 ? -20.203 -21.016 15.219 1 77.81 101 SER A C 1
ATOM 802 O O . SER A 1 101 ? -21.297 -20.859 15.758 1 77.81 101 SER A O 1
ATOM 804 N N . THR A 1 102 ? -19.5 -22.062 15.383 1 75.06 102 THR A N 1
ATOM 805 C CA . THR A 1 102 ? -19.984 -23.188 16.172 1 75.06 102 THR A CA 1
ATOM 806 C C . THR A 1 102 ? -19.922 -22.859 17.656 1 75.06 102 THR A C 1
ATOM 808 O O . THR A 1 102 ? -20.844 -23.219 18.406 1 75.06 102 THR A O 1
ATOM 811 N N . GLU A 1 103 ? -18.906 -22.156 18.016 1 71.56 103 GLU A N 1
ATOM 812 C CA . GLU A 1 103 ? -18.75 -21.781 19.406 1 71.56 103 GLU A CA 1
ATOM 813 C C . GLU A 1 103 ? -19.812 -20.766 19.828 1 71.56 103 GLU A C 1
ATOM 815 O O . GLU A 1 103 ? -20.359 -20.844 20.938 1 71.56 103 GLU A O 1
ATOM 820 N N . PHE A 1 104 ? -20.078 -19.875 18.922 1 66.19 104 PHE A N 1
ATOM 821 C CA . PHE A 1 104 ? -21.125 -18.891 19.219 1 66.19 104 PHE A CA 1
ATOM 822 C C . PHE A 1 104 ? -22.5 -19.562 19.25 1 66.19 104 PHE A C 1
ATOM 824 O O . PHE A 1 104 ? -23.312 -19.25 20.125 1 66.19 104 PHE A O 1
ATOM 831 N N . ASP A 1 105 ? -22.688 -20.469 18.422 1 66.81 105 ASP A N 1
ATOM 832 C CA . ASP A 1 105 ? -23.969 -21.172 18.406 1 66.81 105 ASP A CA 1
ATOM 833 C C . ASP A 1 105 ? -24.141 -22.047 19.656 1 66.81 105 ASP A C 1
ATOM 835 O O . ASP A 1 105 ? -25.219 -22.094 20.234 1 66.81 105 ASP A O 1
ATOM 839 N N . GLU A 1 106 ? -23.062 -22.688 20.094 1 61.56 106 GLU A N 1
ATOM 840 C CA . GLU A 1 106 ? -23.125 -23.531 21.281 1 61.56 106 GLU A CA 1
ATOM 841 C C . GLU A 1 106 ? -23.312 -22.703 22.547 1 61.56 106 GLU A C 1
ATOM 843 O O . GLU A 1 106 ? -23.969 -23.141 23.5 1 61.56 106 GLU A O 1
ATOM 848 N N . GLY A 1 107 ? -22.719 -21.562 22.531 1 53.84 107 GLY A N 1
ATOM 849 C CA . GLY A 1 107 ? -22.906 -20.656 23.656 1 53.84 107 GLY A CA 1
ATOM 850 C C . GLY A 1 107 ? -24.312 -20.109 23.75 1 53.84 107 GLY A C 1
ATOM 851 O O . GLY A 1 107 ? -24.828 -19.875 24.844 1 53.84 107 GLY A O 1
ATOM 852 N N . ALA A 1 108 ? -24.906 -19.906 22.656 1 59.53 108 ALA A N 1
ATOM 853 C CA . ALA A 1 108 ? -26.25 -19.359 22.625 1 59.53 108 ALA A CA 1
ATOM 854 C C . ALA A 1 108 ? -27.281 -20.422 22.984 1 59.53 108 ALA A C 1
ATOM 856 O O . ALA A 1 108 ? -28.328 -20.109 23.578 1 59.53 108 ALA A O 1
ATOM 857 N N . ASP A 1 109 ? -27.141 -21.656 22.578 1 57.28 109 ASP A N 1
ATOM 858 C CA . ASP A 1 109 ? -28.078 -22.75 22.812 1 57.28 109 ASP A CA 1
ATOM 859 C C . ASP A 1 109 ? -28 -23.219 24.266 1 57.28 109 ASP A C 1
ATOM 861 O O . ASP A 1 109 ? -28.922 -23.875 24.766 1 57.28 109 ASP A O 1
ATOM 865 N N . SER A 1 110 ? -26.906 -22.953 24.906 1 53.03 110 SER A N 1
ATOM 866 C CA . SER A 1 110 ? -26.781 -23.438 26.281 1 53.03 110 SER A CA 1
ATOM 867 C C . SER A 1 110 ? -27.734 -22.688 27.203 1 53.03 110 SER A C 1
ATOM 869 O O . SER A 1 110 ? -27.984 -23.141 28.328 1 53.03 110 SER A O 1
ATOM 871 N N . ASN A 1 111 ? -28.172 -21.453 26.938 1 49.38 111 ASN A N 1
ATOM 872 C CA . ASN A 1 111 ? -29.047 -20.734 27.875 1 49.38 111 ASN A CA 1
ATOM 873 C C . ASN A 1 111 ? -30.5 -21.172 27.734 1 49.38 111 ASN A C 1
ATOM 875 O O . ASN A 1 111 ? -31.359 -20.719 28.484 1 49.38 111 ASN A O 1
ATOM 879 N N . ARG A 1 112 ? -30.938 -21.656 26.609 1 45 112 ARG A N 1
ATOM 880 C CA . ARG A 1 112 ? -32.375 -21.922 26.484 1 45 112 ARG A CA 1
ATOM 881 C C . ARG A 1 112 ? -32.75 -23.25 27.141 1 45 112 ARG A C 1
ATOM 883 O O . ARG A 1 112 ? -33.906 -23.641 27.125 1 45 112 ARG A O 1
ATOM 890 N N . GLY A 1 113 ? -31.781 -24.094 27.531 1 42 113 GLY A N 1
ATOM 891 C CA . GLY A 1 113 ? -32.156 -25.406 28.016 1 42 113 GLY A CA 1
ATOM 892 C C . GLY A 1 113 ? -32.969 -25.375 29.297 1 42 113 GLY A C 1
ATOM 893 O O . GLY A 1 113 ? -33.812 -26.25 29.547 1 42 113 GLY A O 1
ATOM 894 N N . ASP A 1 114 ? -32.5 -24.766 30.391 1 42.97 114 ASP A N 1
ATOM 895 C CA . ASP A 1 114 ? -33.031 -25.234 31.656 1 42.97 114 ASP A CA 1
ATOM 896 C C . ASP A 1 114 ? -34.438 -24.656 31.938 1 42.97 114 ASP A C 1
ATOM 898 O O . ASP A 1 114 ? -35 -24.859 33.031 1 42.97 114 ASP A O 1
ATOM 902 N N . ASN A 1 115 ? -35 -23.688 31.156 1 40.72 115 ASN A N 1
ATOM 903 C CA . ASN A 1 115 ? -36.25 -23.25 31.75 1 40.72 115 ASN A CA 1
ATOM 904 C C . ASN A 1 115 ? -37.375 -24.219 31.453 1 40.72 115 ASN A C 1
ATOM 906 O O . ASN A 1 115 ? -38.531 -23.828 31.438 1 40.72 115 ASN A O 1
ATOM 910 N N . TRP A 1 116 ? -37.094 -25.625 31.391 1 27.2 116 TRP A N 1
ATOM 911 C CA . TRP A 1 116 ? -38.312 -26.375 31.656 1 27.2 116 TRP A CA 1
ATOM 912 C C . TRP A 1 116 ? -38.562 -26.469 33.156 1 27.2 116 TRP A C 1
ATOM 914 O O . TRP A 1 116 ? -37.656 -26.5 33.969 1 27.2 116 TRP A O 1
ATOM 924 N N . MET B 1 1 ? 11.297 0.285 -17.594 1 48.5 1 MET B N 1
ATOM 925 C CA . MET B 1 1 ? 10.539 -0.365 -16.531 1 48.5 1 MET B CA 1
ATOM 926 C C . MET B 1 1 ? 10.805 0.301 -15.188 1 48.5 1 MET B C 1
ATOM 928 O O . MET B 1 1 ? 11.93 0.731 -14.914 1 48.5 1 MET B O 1
ATOM 932 N N . PRO B 1 2 ? 9.812 0.673 -14.391 1 53.31 2 PRO B N 1
ATOM 933 C CA . PRO B 1 2 ? 10.125 1.353 -13.133 1 53.31 2 PRO B CA 1
ATOM 934 C C . PRO B 1 2 ? 11 0.509 -12.211 1 53.31 2 PRO B C 1
ATOM 936 O O . PRO B 1 2 ? 10.859 -0.715 -12.164 1 53.31 2 PRO B O 1
ATOM 939 N N . SER B 1 3 ? 12.211 1.07 -11.805 1 58.59 3 SER B N 1
ATOM 940 C CA . SER B 1 3 ? 13.148 0.365 -10.945 1 58.59 3 SER B CA 1
ATOM 941 C C . SER B 1 3 ? 12.727 0.432 -9.484 1 58.59 3 SER B C 1
ATOM 943 O O . SER B 1 3 ? 13.164 -0.38 -8.664 1 58.59 3 SER B O 1
ATOM 945 N N . SER B 1 4 ? 11.859 1.47 -9.273 1 69.12 4 SER B N 1
ATOM 946 C CA . SER B 1 4 ? 11.422 1.642 -7.895 1 69.12 4 SER B CA 1
ATOM 947 C C . SER B 1 4 ? 10.016 2.229 -7.832 1 69.12 4 SER B C 1
ATOM 949 O O . SER B 1 4 ? 9.492 2.721 -8.836 1 69.12 4 SER B O 1
ATOM 951 N N . ILE B 1 5 ? 9.359 2.084 -6.754 1 75 5 ILE B N 1
ATOM 952 C CA . ILE B 1 5 ? 8.023 2.629 -6.559 1 75 5 ILE B CA 1
ATOM 953 C C . ILE B 1 5 ? 8.031 4.133 -6.816 1 75 5 ILE B C 1
ATOM 955 O O . ILE B 1 5 ? 7.055 4.691 -7.32 1 75 5 ILE B O 1
ATOM 959 N N . GLY B 1 6 ? 9.195 4.742 -6.586 1 71.81 6 GLY B N 1
ATOM 960 C CA . GLY B 1 6 ? 9.352 6.168 -6.816 1 71.81 6 GLY B CA 1
ATOM 961 C C . GLY B 1 6 ? 9.289 6.547 -8.281 1 71.81 6 GLY B C 1
ATOM 962 O O . GLY B 1 6 ? 9.086 7.715 -8.617 1 71.81 6 GLY B O 1
ATOM 963 N N . ASP B 1 7 ? 9.406 5.551 -9.039 1 75 7 ASP B N 1
ATOM 964 C CA . ASP B 1 7 ? 9.367 5.812 -10.469 1 75 7 ASP B CA 1
ATOM 965 C C . ASP B 1 7 ? 7.945 5.707 -11.008 1 75 7 ASP B C 1
ATOM 967 O O . ASP B 1 7 ? 7.691 6.027 -12.172 1 75 7 ASP B O 1
ATOM 971 N N . CYS B 1 8 ? 7.039 5.348 -10.164 1 76.25 8 CYS B N 1
ATOM 972 C CA . CYS B 1 8 ? 5.648 5.195 -10.578 1 76.25 8 CYS B CA 1
ATOM 973 C C . CYS B 1 8 ? 4.855 6.465 -10.297 1 76.25 8 CYS B C 1
ATOM 975 O O . CYS B 1 8 ? 3.982 6.48 -9.43 1 76.25 8 CYS B O 1
ATOM 977 N N . CYS B 1 9 ? 5.07 7.41 -11.148 1 72.62 9 CYS B N 1
ATOM 978 C CA . CYS B 1 9 ? 4.547 8.758 -10.969 1 72.62 9 CYS B CA 1
ATOM 979 C C . CYS B 1 9 ? 3.023 8.766 -11 1 72.62 9 CYS B C 1
ATOM 981 O O . CYS B 1 9 ? 2.393 9.734 -10.578 1 72.62 9 CYS B O 1
ATOM 983 N N . SER B 1 10 ? 2.453 7.691 -11.32 1 80.38 10 SER B N 1
ATOM 984 C CA . SER B 1 10 ? 1.004 7.684 -11.5 1 80.38 10 SER B CA 1
ATOM 985 C C . SER B 1 10 ? 0.299 7.184 -10.242 1 80.38 10 SER B C 1
ATOM 987 O O . SER B 1 10 ? -0.932 7.16 -10.18 1 80.38 10 SER B O 1
ATOM 989 N N . LEU B 1 11 ? 1.06 6.918 -9.195 1 90.19 11 LEU B N 1
ATOM 990 C CA . LEU B 1 11 ? 0.434 6.387 -7.992 1 90.19 11 LEU B CA 1
ATOM 991 C C . LEU B 1 11 ? -0.434 7.445 -7.316 1 90.19 11 LEU B C 1
ATOM 993 O O . LEU B 1 11 ? 0.003 8.578 -7.129 1 90.19 11 LEU B O 1
ATOM 997 N N . ILE B 1 12 ? -1.598 7.016 -6.992 1 94.62 12 ILE B N 1
ATOM 998 C CA . ILE B 1 12 ? -2.555 7.922 -6.371 1 94.62 12 ILE B CA 1
ATOM 999 C C . ILE B 1 12 ? -2.68 7.598 -4.883 1 94.62 12 ILE B C 1
ATOM 1001 O O . ILE B 1 12 ? -2.75 8.5 -4.047 1 94.62 12 ILE B O 1
ATOM 1005 N N . GLU B 1 13 ? -2.705 6.309 -4.551 1 96.56 13 GLU B N 1
ATOM 1006 C CA . GLU B 1 13 ? -2.826 5.844 -3.17 1 96.56 13 GLU B CA 1
ATOM 1007 C C . GLU B 1 13 ? -1.798 4.762 -2.859 1 96.56 13 GLU B C 1
ATOM 1009 O O . GLU B 1 13 ? -1.62 3.824 -3.639 1 96.56 13 GLU B O 1
ATOM 1014 N N . VAL B 1 14 ? -1.139 4.934 -1.724 1 95.81 14 VAL B N 1
ATOM 1015 C CA . VAL B 1 14 ? -0.172 3.941 -1.26 1 95.81 14 VAL B CA 1
ATOM 1016 C C . VAL B 1 14 ? -0.42 3.627 0.214 1 95.81 14 VAL B C 1
ATOM 1018 O O . VAL B 1 14 ? -0.597 4.535 1.027 1 95.81 14 VAL B O 1
ATOM 1021 N N . ASP B 1 15 ? -0.514 2.326 0.565 1 96.69 15 ASP B N 1
ATOM 1022 C CA . ASP B 1 15 ? -0.664 1.9 1.953 1 96.69 15 ASP B CA 1
ATOM 1023 C C . ASP B 1 15 ? 0.471 0.965 2.365 1 96.69 15 ASP B C 1
ATOM 1025 O O . ASP B 1 15 ? 0.606 -0.133 1.821 1 96.69 15 ASP B O 1
ATOM 1029 N N . LEU B 1 16 ? 1.298 1.427 3.26 1 95.5 16 LEU B N 1
ATOM 1030 C CA . LEU B 1 16 ? 2.402 0.667 3.832 1 95.5 16 LEU B CA 1
ATOM 1031 C C . LEU B 1 16 ? 2.234 0.517 5.34 1 95.5 16 LEU B C 1
ATOM 1033 O O . LEU B 1 16 ? 3.221 0.452 6.078 1 95.5 16 LEU B O 1
ATOM 1037 N N . SER B 1 17 ? 1.025 0.495 5.801 1 96.44 17 SER B N 1
ATOM 1038 C CA . SER B 1 17 ? 0.742 0.396 7.23 1 96.44 17 SER B CA 1
ATOM 1039 C C . SER B 1 17 ? 1.143 -0.968 7.781 1 96.44 17 SER B C 1
ATOM 1041 O O . SER B 1 17 ? 1.204 -1.949 7.035 1 96.44 17 SER B O 1
ATOM 1043 N N . ALA B 1 18 ? 1.339 -0.99 9.148 1 94.25 18 ALA B N 1
ATOM 1044 C CA . ALA B 1 18 ? 1.576 -2.219 9.898 1 94.25 18 ALA B CA 1
ATOM 1045 C C . ALA B 1 18 ? 2.791 -2.967 9.359 1 94.25 18 ALA B C 1
ATOM 1047 O O . ALA B 1 18 ? 2.727 -4.172 9.117 1 94.25 18 ALA B O 1
ATOM 1048 N N . ASN B 1 19 ? 3.703 -2.088 9.219 1 92.38 19 ASN B N 1
ATOM 1049 C CA . ASN B 1 19 ? 5.016 -2.604 8.844 1 92.38 19 ASN B CA 1
ATOM 1050 C C . ASN B 1 19 ? 6.086 -2.18 9.852 1 92.38 19 ASN B C 1
ATOM 1052 O O . ASN B 1 19 ? 5.773 -1.591 10.883 1 92.38 19 ASN B O 1
ATOM 1056 N N . LEU B 1 20 ? 7.246 -2.494 10.023 1 87.56 20 LEU B N 1
ATOM 1057 C CA . LEU B 1 20 ? 8.344 -2.129 10.922 1 87.56 20 LEU B CA 1
ATOM 1058 C C . LEU B 1 20 ? 9.266 -1.115 10.258 1 87.56 20 LEU B C 1
ATOM 1060 O O . LEU B 1 20 ? 10.492 -1.214 10.383 1 87.56 20 LEU B O 1
ATOM 1064 N N . LEU B 1 21 ? 8.594 -0.176 9.562 1 91.06 21 LEU B N 1
ATOM 1065 C CA . LEU B 1 21 ? 9.398 0.827 8.875 1 91.06 21 LEU B CA 1
ATOM 1066 C C . LEU B 1 21 ? 10.016 1.806 9.867 1 91.06 21 LEU B C 1
ATOM 1068 O O . LEU B 1 21 ? 9.328 2.293 10.773 1 91.06 21 LEU B O 1
ATOM 1072 N N . THR B 1 22 ? 11.281 2.047 9.719 1 91.62 22 THR B N 1
ATOM 1073 C CA . THR B 1 22 ? 11.945 3.021 10.578 1 91.62 22 THR B CA 1
ATOM 1074 C C . THR B 1 22 ? 12.297 4.281 9.789 1 91.62 22 THR B C 1
ATOM 1076 O O . THR B 1 22 ? 12.633 5.312 10.383 1 91.62 22 THR B O 1
ATOM 1079 N N . SER B 1 23 ? 12.234 4.145 8.461 1 90.88 23 SER B N 1
ATOM 1080 C CA . SER B 1 23 ? 12.445 5.277 7.562 1 90.88 23 SER B CA 1
ATOM 1081 C C . SER B 1 23 ? 11.664 5.109 6.266 1 90.88 23 SER B C 1
ATOM 1083 O O . SER B 1 23 ? 11.289 3.992 5.902 1 90.88 23 SER B O 1
ATOM 1085 N N . LEU B 1 24 ? 11.359 6.23 5.676 1 91.62 24 LEU B N 1
ATOM 1086 C CA . LEU B 1 24 ? 10.734 6.223 4.359 1 91.62 24 LEU B CA 1
ATOM 1087 C C . LEU B 1 24 ? 11.734 6.629 3.283 1 91.62 24 LEU B C 1
ATOM 1089 O O . LEU B 1 24 ? 12.445 7.625 3.432 1 91.62 24 LEU B O 1
ATOM 1093 N N . ALA B 1 25 ? 11.789 5.867 2.264 1 86.69 25 ALA B N 1
ATOM 1094 C CA . ALA B 1 25 ? 12.719 6.152 1.174 1 86.69 25 ALA B CA 1
ATOM 1095 C C . ALA B 1 25 ? 12.461 7.535 0.577 1 86.69 25 ALA B C 1
ATOM 1097 O O . ALA B 1 25 ? 11.305 7.934 0.402 1 86.69 25 ALA B O 1
ATOM 1098 N N . GLU B 1 26 ? 13.555 8.219 0.162 1 88.31 26 GLU B N 1
ATOM 1099 C CA . GLU B 1 26 ? 13.445 9.562 -0.386 1 88.31 26 GLU B CA 1
ATOM 1100 C C . GLU B 1 26 ? 12.727 9.555 -1.732 1 88.31 26 GLU B C 1
ATOM 1102 O O . GLU B 1 26 ? 12.109 10.555 -2.119 1 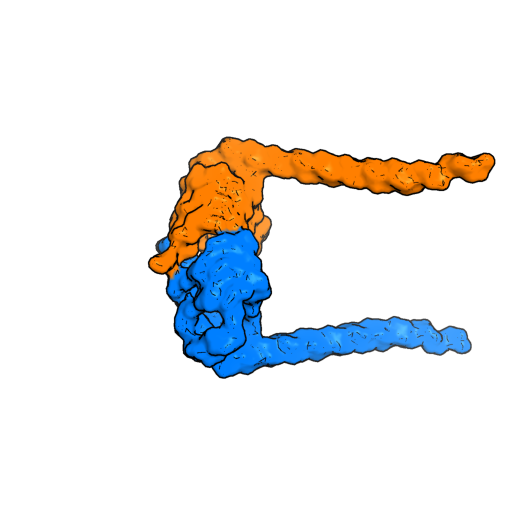88.31 26 GLU B O 1
ATOM 1107 N N . THR B 1 27 ? 12.742 8.445 -2.396 1 86.69 27 THR B N 1
ATOM 1108 C CA . THR B 1 27 ? 12.141 8.344 -3.723 1 86.69 27 THR B CA 1
ATOM 1109 C C . THR B 1 27 ? 10.633 8.523 -3.648 1 86.69 27 THR B C 1
ATOM 1111 O O . THR B 1 27 ? 9.977 8.758 -4.668 1 86.69 27 THR B O 1
ATOM 1114 N N . PHE B 1 28 ? 10.047 8.461 -2.465 1 90.69 28 PHE B N 1
ATOM 1115 C CA . PHE B 1 28 ? 8.617 8.711 -2.311 1 90.69 28 PHE B CA 1
ATOM 1116 C C . PHE B 1 28 ? 8.281 10.156 -2.656 1 90.69 28 PHE B C 1
ATOM 1118 O O . PHE B 1 28 ? 7.129 10.469 -2.961 1 90.69 28 PHE B O 1
ATOM 1125 N N . GLU B 1 29 ? 9.305 10.977 -2.568 1 91.38 29 GLU B N 1
ATOM 1126 C CA . GLU B 1 29 ? 9.109 12.383 -2.91 1 91.38 29 GLU B CA 1
ATOM 1127 C C . GLU B 1 29 ? 8.797 12.547 -4.395 1 91.38 29 GLU B C 1
ATOM 1129 O O . GLU B 1 29 ? 8.328 13.602 -4.82 1 91.38 29 GLU B O 1
ATOM 1134 N N . ASN B 1 30 ? 9.07 11.484 -5.082 1 89.88 30 ASN B N 1
ATOM 1135 C CA . ASN B 1 30 ? 8.891 11.555 -6.527 1 89.88 30 ASN B CA 1
ATOM 1136 C C . ASN B 1 30 ? 7.457 11.227 -6.934 1 89.88 30 ASN B C 1
ATOM 1138 O O . ASN B 1 30 ? 7.094 11.367 -8.102 1 89.88 30 ASN B O 1
ATOM 1142 N N . LEU B 1 31 ? 6.609 10.883 -6.047 1 90.94 31 LEU B N 1
ATOM 1143 C CA . LEU B 1 31 ? 5.238 10.484 -6.344 1 90.94 31 LEU B CA 1
ATOM 1144 C C . LEU B 1 31 ? 4.324 11.703 -6.406 1 90.94 31 LEU B C 1
ATOM 1146 O O . LEU B 1 31 ? 3.416 11.844 -5.586 1 90.94 31 LEU B O 1
ATOM 1150 N N . GLN B 1 32 ? 4.477 12.484 -7.441 1 91.94 32 GLN B N 1
ATOM 1151 C CA . GLN B 1 32 ? 3.879 13.812 -7.574 1 91.94 32 GLN B CA 1
ATOM 1152 C C . GLN B 1 32 ? 2.355 13.727 -7.582 1 91.94 32 GLN B C 1
ATOM 1154 O O . GLN B 1 32 ? 1.676 14.688 -7.211 1 91.94 32 GLN B O 1
ATOM 1159 N N . ASN B 1 33 ? 1.766 12.586 -8.008 1 93.44 33 ASN B N 1
ATOM 1160 C CA . ASN B 1 33 ? 0.317 12.469 -8.133 1 93.44 33 ASN B CA 1
ATOM 1161 C C . ASN B 1 33 ? -0.303 11.812 -6.902 1 93.44 33 ASN B C 1
ATOM 1163 O O . ASN B 1 33 ? -1.519 11.617 -6.844 1 93.44 33 ASN B O 1
ATOM 1167 N N . LEU B 1 34 ? 0.49 11.523 -5.879 1 95.75 34 LEU B N 1
ATOM 1168 C CA . LEU B 1 34 ? 0.03 10.836 -4.676 1 95.75 34 LEU B CA 1
ATOM 1169 C C . LEU B 1 34 ? -0.964 11.703 -3.904 1 95.75 34 LEU B C 1
ATOM 1171 O O . LEU B 1 34 ? -0.688 12.867 -3.619 1 95.75 34 LEU B O 1
ATOM 1175 N N . LYS B 1 35 ? -2.127 11.148 -3.602 1 97.31 35 LYS B N 1
ATOM 1176 C CA . LYS B 1 35 ? -3.152 11.852 -2.842 1 97.31 35 LYS B CA 1
ATOM 1177 C C . LYS B 1 35 ? -3.279 11.289 -1.43 1 97.31 35 LYS B C 1
ATOM 1179 O O . LYS B 1 35 ? -3.561 12.031 -0.484 1 97.31 35 LYS B O 1
ATOM 1184 N N . ILE B 1 36 ? -3.045 9.961 -1.336 1 97.94 36 ILE B N 1
ATOM 1185 C CA . ILE B 1 36 ? -3.215 9.273 -0.061 1 97.94 36 ILE B CA 1
ATOM 1186 C C . ILE B 1 36 ? -1.976 8.438 0.242 1 97.94 36 ILE B C 1
ATOM 1188 O O . ILE B 1 36 ? -1.553 7.621 -0.582 1 97.94 36 ILE B O 1
ATOM 1192 N N . LEU B 1 37 ? -1.416 8.68 1.383 1 97.44 37 LEU B N 1
ATOM 1193 C CA . LEU B 1 37 ? -0.299 7.887 1.878 1 97.44 37 LEU B CA 1
ATOM 1194 C C . LEU B 1 37 ? -0.574 7.383 3.291 1 97.44 37 LEU B C 1
ATOM 1196 O O . LEU B 1 37 ? -0.765 8.18 4.211 1 97.44 37 LEU B O 1
ATOM 1200 N N . ARG B 1 38 ? -0.623 6.055 3.436 1 98.06 38 ARG B N 1
ATOM 1201 C CA . ARG B 1 38 ? -0.866 5.449 4.742 1 98.06 38 ARG B CA 1
ATOM 1202 C C . ARG B 1 38 ? 0.4 4.797 5.285 1 98.06 38 ARG B C 1
ATOM 1204 O O . ARG B 1 38 ? 0.972 3.91 4.648 1 98.06 38 ARG B O 1
ATOM 1211 N N . LEU B 1 39 ? 0.811 5.277 6.457 1 96.81 39 LEU B N 1
ATOM 1212 C CA . LEU B 1 39 ? 2.047 4.816 7.086 1 96.81 39 LEU B CA 1
ATOM 1213 C C . LEU B 1 39 ? 1.809 4.441 8.547 1 96.81 39 LEU B C 1
ATOM 1215 O O . LEU B 1 39 ? 2.748 4.41 9.344 1 96.81 39 LEU B O 1
ATOM 1219 N N . SER B 1 40 ? 0.567 4.152 8.914 1 97.75 40 SER B N 1
ATOM 1220 C CA . SER B 1 40 ? 0.211 3.916 10.312 1 97.75 40 SER B CA 1
ATOM 1221 C C . SER B 1 40 ? 0.878 2.654 10.844 1 97.75 40 SER B C 1
ATOM 1223 O O . SER B 1 40 ? 1.225 1.755 10.078 1 97.75 40 SER B O 1
ATOM 1225 N N . ASN B 1 41 ? 1.097 2.621 12.172 1 96.94 41 ASN B N 1
ATOM 1226 C CA . ASN B 1 41 ? 1.625 1.468 12.891 1 96.94 41 ASN B CA 1
ATOM 1227 C C . ASN B 1 41 ? 2.986 1.042 12.352 1 96.94 41 ASN B C 1
ATOM 1229 O O . ASN B 1 41 ? 3.188 -0.125 12.008 1 96.94 41 ASN B O 1
ATOM 1233 N N . ASN B 1 42 ? 3.889 2.047 12.273 1 95.38 42 ASN B N 1
ATOM 1234 C CA . ASN B 1 42 ? 5.289 1.87 11.906 1 95.38 42 ASN B CA 1
ATOM 1235 C C . ASN B 1 42 ? 6.223 2.551 12.906 1 95.38 42 ASN B C 1
ATOM 1237 O O . ASN B 1 42 ? 5.766 3.281 13.789 1 95.38 42 ASN B O 1
ATOM 1241 N N . GLY B 1 43 ? 7.512 2.295 12.836 1 93.94 43 GLY B N 1
ATOM 1242 C CA . GLY B 1 43 ? 8.492 2.896 13.727 1 93.94 43 GLY B CA 1
ATOM 1243 C C . GLY B 1 43 ? 9.086 4.184 13.18 1 93.94 43 GLY B C 1
ATOM 1244 O O . GLY B 1 43 ? 10.227 4.523 13.477 1 93.94 43 GLY B O 1
ATOM 1245 N N . LEU B 1 44 ? 8.359 4.887 12.375 1 95 44 LEU B N 1
ATOM 1246 C CA . LEU B 1 44 ? 8.859 6.086 11.711 1 95 44 LEU B CA 1
ATOM 1247 C C . LEU B 1 44 ? 9.008 7.238 12.695 1 95 44 LEU B C 1
ATOM 1249 O O . LEU B 1 44 ? 8.117 7.469 13.523 1 95 44 LEU B O 1
ATOM 1253 N N . LYS B 1 45 ? 10.078 7.93 12.602 1 95.62 45 LYS B N 1
ATOM 1254 C CA . LYS B 1 45 ? 10.312 9.109 13.43 1 95.62 45 LYS B CA 1
ATOM 1255 C C . LYS B 1 45 ? 10.352 10.375 12.578 1 95.62 45 LYS B C 1
ATOM 1257 O O . LYS B 1 45 ? 10.133 11.477 13.086 1 95.62 45 LYS B O 1
ATOM 1262 N N . THR B 1 46 ? 10.727 10.156 11.344 1 95.38 46 THR B N 1
ATOM 1263 C CA . THR B 1 46 ? 10.852 11.281 10.43 1 95.38 46 THR B CA 1
ATOM 1264 C C . THR B 1 46 ? 10.344 10.906 9.039 1 95.38 46 THR B C 1
ATOM 1266 O O . THR B 1 46 ? 10.102 9.734 8.758 1 95.38 46 THR B O 1
ATOM 1269 N N . LEU B 1 47 ? 10.125 11.922 8.266 1 96.06 47 LEU B N 1
ATOM 1270 C CA . LEU B 1 47 ? 9.797 11.797 6.852 1 96.06 47 LEU B CA 1
ATOM 1271 C C . LEU B 1 47 ? 10.781 12.578 5.992 1 96.06 47 LEU B C 1
ATOM 1273 O O . LEU B 1 47 ? 11.461 13.484 6.488 1 96.06 47 LEU B O 1
ATOM 1277 N N . PRO B 1 48 ? 10.844 12.195 4.688 1 94.25 48 PRO B N 1
ATOM 1278 C CA . PRO B 1 48 ? 11.68 13 3.799 1 94.25 48 PRO B CA 1
ATOM 1279 C C . PRO B 1 48 ? 11.273 14.477 3.781 1 94.25 48 PRO B C 1
ATOM 1281 O O . PRO B 1 48 ? 10.078 14.781 3.707 1 94.25 48 PRO B O 1
ATOM 1284 N N . LEU B 1 49 ? 12.227 15.367 3.783 1 96.38 49 LEU B N 1
ATOM 1285 C CA . LEU B 1 49 ? 12.023 16.797 3.986 1 96.38 49 LEU B CA 1
ATOM 1286 C C . LEU B 1 49 ? 11.117 17.375 2.902 1 96.38 49 LEU B C 1
ATOM 1288 O O . LEU B 1 49 ? 10.266 18.219 3.184 1 96.38 49 LEU B O 1
ATOM 1292 N N . ALA B 1 50 ? 11.258 16.906 1.69 1 97.31 50 ALA B N 1
ATOM 1293 C CA . ALA B 1 50 ? 10.555 17.516 0.563 1 97.31 50 ALA B CA 1
ATOM 1294 C C . ALA B 1 50 ? 9.305 16.719 0.21 1 97.31 50 ALA B C 1
ATOM 1296 O O . ALA B 1 50 ? 8.672 16.969 -0.821 1 97.31 50 ALA B O 1
ATOM 1297 N N . LEU B 1 51 ? 8.867 15.742 1.051 1 96.44 51 LEU B N 1
ATOM 1298 C CA . LEU B 1 51 ? 7.754 14.852 0.752 1 96.44 51 LEU B CA 1
ATOM 1299 C C . LEU B 1 51 ? 6.48 15.641 0.477 1 96.44 51 LEU B C 1
ATOM 1301 O O . LEU B 1 51 ? 5.859 15.477 -0.574 1 96.44 51 LEU B O 1
ATOM 1305 N N . LEU B 1 52 ? 6.164 16.609 1.339 1 98.25 52 LEU B N 1
ATOM 1306 C CA . LEU B 1 52 ? 4.898 17.328 1.243 1 98.25 52 LEU B CA 1
ATOM 1307 C C . LEU B 1 52 ? 4.945 18.359 0.116 1 98.25 52 LEU B C 1
ATOM 1309 O O . LEU B 1 52 ? 3.926 18.641 -0.517 1 98.25 52 LEU B O 1
ATOM 1313 N N . LYS B 1 53 ? 6.105 18.875 -0.08 1 98.12 53 LYS B N 1
ATOM 1314 C CA . LYS B 1 53 ? 6.277 19.844 -1.156 1 98.12 53 LYS B CA 1
ATOM 1315 C C . LYS B 1 53 ? 6.164 19.172 -2.523 1 98.12 53 LYS B C 1
ATOM 1317 O O . LYS B 1 53 ? 5.457 19.672 -3.404 1 98.12 53 LYS B O 1
ATOM 1322 N N . ASN B 1 54 ? 6.824 18.047 -2.672 1 96.31 54 ASN B N 1
ATOM 1323 C CA . ASN B 1 54 ? 6.91 17.406 -3.979 1 96.31 54 ASN B CA 1
ATOM 1324 C C . ASN B 1 54 ? 5.648 16.609 -4.301 1 96.31 54 ASN B C 1
ATOM 1326 O O . ASN B 1 54 ? 5.258 16.5 -5.465 1 96.31 54 ASN B O 1
ATOM 1330 N N . CYS B 1 55 ? 5.043 16.016 -3.303 1 96 55 CYS B N 1
ATOM 1331 C CA . CYS B 1 55 ? 3.734 15.398 -3.484 1 96 55 CYS B CA 1
ATOM 1332 C C . CYS B 1 55 ? 2.619 16.422 -3.346 1 96 55 CYS B C 1
ATOM 1334 O O . CYS B 1 55 ? 1.854 16.391 -2.379 1 96 55 CYS B O 1
ATOM 1336 N N . SER B 1 56 ? 2.521 17.203 -4.383 1 96.06 56 SER B N 1
ATOM 1337 C CA . SER B 1 56 ? 1.74 18.438 -4.32 1 96.06 56 SER B CA 1
ATOM 1338 C C . SER B 1 56 ? 0.244 18.141 -4.297 1 96.06 56 SER B C 1
ATOM 1340 O O . SER B 1 56 ? -0.567 19.031 -4.047 1 96.06 56 SER B O 1
ATOM 1342 N N . HIS B 1 57 ? -0.196 16.891 -4.492 1 96.5 57 HIS B N 1
ATOM 1343 C CA . HIS B 1 57 ? -1.608 16.531 -4.445 1 96.5 57 HIS B CA 1
ATOM 1344 C C . HIS B 1 57 ? -1.946 15.789 -3.158 1 96.5 57 HIS B C 1
ATOM 1346 O O . HIS B 1 57 ? -3.113 15.484 -2.9 1 96.5 57 HIS B O 1
ATOM 1352 N N . LEU B 1 58 ? -0.958 15.477 -2.342 1 97.81 58 LEU B N 1
ATOM 1353 C CA . LEU B 1 58 ? -1.154 14.719 -1.11 1 97.81 58 LEU B CA 1
ATOM 1354 C C . LEU B 1 58 ? -2.078 15.469 -0.154 1 97.81 58 LEU B C 1
ATOM 1356 O O . LEU B 1 58 ? -1.828 16.625 0.174 1 97.81 58 LEU B O 1
ATOM 1360 N N . CYS B 1 59 ? -3.092 14.797 0.26 1 97.81 59 CYS B N 1
ATOM 1361 C CA . CYS B 1 59 ? -4.031 15.461 1.158 1 97.81 59 CYS B CA 1
ATOM 1362 C C . CYS B 1 59 ? -4.422 14.547 2.311 1 97.81 59 CYS B C 1
ATOM 1364 O O . CYS B 1 59 ? -5.02 14.992 3.291 1 97.81 59 CYS B O 1
ATOM 1366 N N . THR B 1 60 ? -4.133 13.312 2.227 1 97.81 60 THR B N 1
ATOM 1367 C CA . THR B 1 60 ? -4.328 12.359 3.316 1 97.81 60 THR B CA 1
ATOM 1368 C C . THR B 1 60 ? -3.018 11.664 3.664 1 97.81 60 THR B C 1
ATOM 1370 O O . THR B 1 60 ? -2.428 10.984 2.82 1 97.81 60 THR B O 1
ATOM 1373 N N . LEU B 1 61 ? -2.588 11.898 4.828 1 98.12 61 LEU B N 1
ATOM 1374 C CA . LEU B 1 61 ? -1.399 11.266 5.391 1 98.12 61 LEU B CA 1
ATOM 1375 C C . LEU B 1 61 ? -1.71 10.617 6.734 1 98.12 61 LEU B C 1
ATOM 1377 O O . LEU B 1 61 ? -1.964 11.312 7.719 1 98.12 61 LEU B O 1
ATOM 1381 N N . ASP B 1 62 ? -1.735 9.297 6.762 1 98.38 62 ASP B N 1
ATOM 1382 C CA . ASP B 1 62 ? -2.047 8.562 7.984 1 98.38 62 ASP B CA 1
ATOM 1383 C C . ASP B 1 62 ? -0.772 8.148 8.719 1 98.38 62 ASP B C 1
ATOM 1385 O O . ASP B 1 62 ? 0.003 7.332 8.211 1 98.38 62 ASP B O 1
ATOM 1389 N N . LEU B 1 63 ? -0.608 8.656 9.898 1 98 63 LEU B N 1
ATOM 1390 C CA . LEU B 1 63 ? 0.619 8.445 10.656 1 98 63 LEU B CA 1
ATOM 1391 C C . LEU B 1 63 ? 0.309 7.945 12.062 1 98 63 LEU B C 1
ATOM 1393 O O . LEU B 1 63 ? 1.153 8.031 12.961 1 98 63 LEU B O 1
ATOM 1397 N N . HIS B 1 64 ? -0.952 7.465 12.234 1 97.38 64 HIS B N 1
ATOM 1398 C CA . HIS B 1 64 ? -1.301 6.934 13.547 1 97.38 64 HIS B CA 1
ATOM 1399 C C . HIS B 1 64 ? -0.385 5.777 13.938 1 97.38 64 HIS B C 1
ATOM 1401 O O . HIS B 1 64 ? -0.053 4.934 13.094 1 97.38 64 HIS B O 1
ATOM 1407 N N . GLY B 1 65 ? 0.001 5.758 15.234 1 97.44 65 GLY B N 1
ATOM 1408 C CA . GLY B 1 65 ? 0.855 4.676 15.695 1 97.44 65 GLY B CA 1
ATOM 1409 C C . GLY B 1 65 ? 2.297 4.824 15.25 1 97.44 65 GLY B C 1
ATOM 1410 O O . GLY B 1 65 ? 3.027 3.834 15.141 1 97.44 65 GLY B O 1
ATOM 1411 N N . THR B 1 66 ? 2.703 6.012 14.797 1 97.31 66 THR B N 1
ATOM 1412 C CA . THR B 1 66 ? 4.102 6.316 14.523 1 97.31 66 THR B CA 1
ATOM 1413 C C . THR B 1 66 ? 4.68 7.234 15.602 1 97.31 66 THR B C 1
ATOM 1415 O O . THR B 1 66 ? 3.975 7.621 16.531 1 97.31 66 THR B O 1
ATOM 1418 N N . GLU B 1 67 ? 5.977 7.535 15.461 1 97.44 67 GLU B N 1
ATOM 1419 C CA . GLU B 1 67 ? 6.621 8.438 16.406 1 97.44 67 GLU B CA 1
ATOM 1420 C C . GLU B 1 67 ? 6.816 9.828 15.812 1 97.44 67 GLU B C 1
ATOM 1422 O O . GLU B 1 67 ? 7.582 10.633 16.344 1 97.44 67 GLU B O 1
ATOM 1427 N N . ILE B 1 68 ? 6.207 10.078 14.719 1 97.62 68 ILE B N 1
ATOM 1428 C CA . ILE B 1 68 ? 6.309 11.375 14.055 1 97.62 68 ILE B CA 1
ATOM 1429 C C . ILE B 1 68 ? 5.465 12.406 14.805 1 97.62 68 ILE B C 1
ATOM 1431 O O . ILE B 1 68 ? 4.277 12.18 15.047 1 97.62 68 ILE B O 1
ATOM 1435 N N . THR B 1 69 ? 6.035 13.539 15.117 1 96.62 69 THR B N 1
ATOM 1436 C CA . THR B 1 69 ? 5.336 14.578 15.867 1 96.62 69 THR B CA 1
ATOM 1437 C C . THR B 1 69 ? 4.801 15.656 14.922 1 96.62 69 THR B C 1
ATOM 1439 O O . THR B 1 69 ? 5.277 15.789 13.789 1 96.62 69 THR B O 1
ATOM 1442 N N . MET B 1 70 ? 3.873 16.438 15.461 1 96 70 MET B N 1
ATOM 1443 C CA . MET B 1 70 ? 3.352 17.578 14.695 1 96 70 MET B CA 1
ATOM 1444 C C . MET B 1 70 ? 4.438 18.625 14.461 1 96 70 MET B C 1
ATOM 1446 O O . MET B 1 70 ? 4.477 19.25 13.398 1 96 70 MET B O 1
ATOM 1450 N N . ASP B 1 71 ? 5.246 18.75 15.43 1 96.94 71 ASP B N 1
ATOM 1451 C CA . ASP B 1 71 ? 6.348 19.688 15.289 1 96.94 71 ASP B CA 1
ATOM 1452 C C . ASP B 1 71 ? 7.25 19.312 14.117 1 96.94 71 ASP B C 1
ATOM 1454 O O . ASP B 1 71 ? 7.68 20.188 13.352 1 96.94 71 ASP B O 1
ATOM 1458 N N . HIS B 1 72 ? 7.52 18.047 13.961 1 96.81 72 HIS B N 1
ATOM 1459 C CA . HIS B 1 72 ? 8.32 17.578 12.836 1 96.81 72 HIS B CA 1
ATOM 1460 C C . HIS B 1 72 ? 7.602 17.797 11.508 1 96.81 72 HIS B C 1
ATOM 1462 O O . HIS B 1 72 ? 8.211 18.266 10.539 1 96.81 72 HIS B O 1
ATOM 1468 N N . LEU B 1 73 ? 6.352 17.5 11.469 1 97.19 73 LEU B N 1
ATOM 1469 C CA . LEU B 1 73 ? 5.562 17.656 10.25 1 97.19 73 LEU B CA 1
ATOM 1470 C C . LEU B 1 73 ? 5.566 19.109 9.797 1 97.19 73 LEU B C 1
ATOM 1472 O O . LEU B 1 73 ? 5.699 19.391 8.602 1 97.19 73 LEU B O 1
ATOM 1476 N N . ARG B 1 74 ? 5.477 20.047 10.727 1 97.75 74 ARG B N 1
ATOM 1477 C CA . ARG B 1 74 ? 5.441 21.484 10.422 1 97.75 74 ARG B CA 1
ATOM 1478 C C . ARG B 1 74 ? 6.773 21.953 9.852 1 97.75 74 ARG B C 1
ATOM 1480 O O . ARG B 1 74 ? 6.848 23 9.219 1 97.75 74 ARG B O 1
ATOM 1487 N N . GLU B 1 75 ? 7.828 21.188 10.125 1 97.62 75 GLU B N 1
ATOM 1488 C CA . GLU B 1 75 ? 9.164 21.531 9.641 1 97.62 75 GLU B CA 1
ATOM 1489 C C . GLU B 1 75 ? 9.367 21.047 8.203 1 97.62 75 GLU B C 1
ATOM 1491 O O . GLU B 1 75 ? 10.312 21.469 7.535 1 97.62 75 GLU B O 1
ATOM 1496 N N . LEU B 1 76 ? 8.523 20.203 7.738 1 98 76 LEU B N 1
ATOM 1497 C CA . LEU B 1 76 ? 8.672 19.688 6.379 1 98 76 LEU B CA 1
ATOM 1498 C C . LEU B 1 76 ? 8.391 20.781 5.355 1 98 76 LEU B C 1
ATOM 1500 O O . LEU B 1 76 ? 7.516 21.641 5.566 1 98 76 LEU B O 1
ATOM 1504 N N . GLU B 1 77 ? 9.172 20.719 4.289 1 98.44 77 GLU B N 1
ATOM 1505 C CA . GLU B 1 77 ? 8.859 21.625 3.189 1 98.44 77 GLU B CA 1
ATOM 1506 C C . GLU B 1 77 ? 7.465 21.359 2.633 1 98.44 77 GLU B C 1
ATOM 1508 O O . GLU B 1 77 ? 7.094 20.219 2.381 1 98.44 77 GLU B O 1
ATOM 1513 N N . GLY B 1 78 ? 6.648 22.5 2.455 1 98.38 78 GLY B N 1
ATOM 1514 C CA . GLY B 1 78 ? 5.328 22.359 1.856 1 98.38 78 GLY B CA 1
ATOM 1515 C C . GLY B 1 78 ? 4.234 22.109 2.877 1 98.38 78 GLY B C 1
ATOM 1516 O O . GLY B 1 78 ? 3.082 21.859 2.512 1 98.38 78 GLY B O 1
ATOM 1517 N N . TRP B 1 79 ? 4.617 22.219 4.152 1 98.19 79 TRP B N 1
ATOM 1518 C CA . TRP B 1 79 ? 3.666 21.938 5.223 1 98.19 79 TRP B CA 1
ATOM 1519 C C . TRP B 1 79 ? 2.416 22.797 5.074 1 98.19 79 TRP B C 1
ATOM 1521 O O . TRP B 1 79 ? 1.293 22.297 5.148 1 98.19 79 TRP B O 1
ATOM 1531 N N . GLU B 1 80 ? 2.502 24.078 4.848 1 98 80 GLU B N 1
ATOM 1532 C CA . GLU B 1 80 ? 1.368 25 4.805 1 98 80 GLU B CA 1
ATO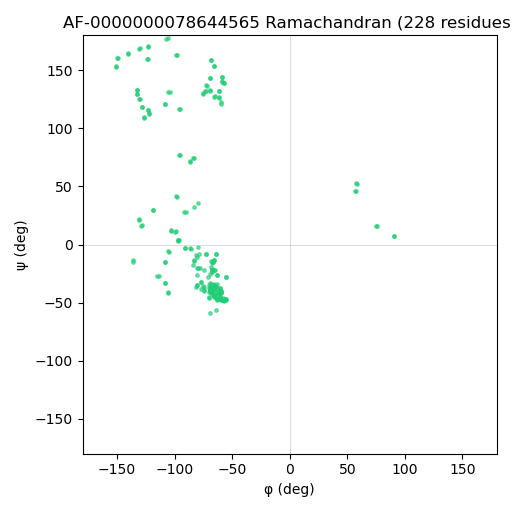M 1533 C C . GLU B 1 80 ? 0.382 24.609 3.709 1 98 80 GLU B C 1
ATOM 1535 O O . GLU B 1 80 ? -0.83 24.578 3.934 1 98 80 GLU B O 1
ATOM 1540 N N . ASP B 1 81 ? 0.92 24.328 2.545 1 98.31 81 ASP B N 1
ATOM 1541 C CA . ASP B 1 81 ? 0.07 23.906 1.434 1 98.31 81 ASP B CA 1
ATOM 1542 C C . ASP B 1 81 ? -0.624 22.578 1.742 1 98.31 81 ASP B C 1
ATOM 1544 O O . ASP B 1 81 ? -1.819 22.422 1.484 1 98.31 81 ASP B O 1
ATOM 1548 N N . PHE B 1 82 ? 0.132 21.625 2.258 1 98.31 82 PHE B N 1
ATOM 1549 C CA . PHE B 1 82 ? -0.427 20.328 2.633 1 98.31 82 PHE B CA 1
ATOM 1550 C C . PHE B 1 82 ? -1.542 20.5 3.658 1 98.31 82 PHE B C 1
ATOM 1552 O O . PHE B 1 82 ? -2.605 19.891 3.533 1 98.31 82 PHE B O 1
ATOM 1559 N N . ASP B 1 83 ? -1.257 21.312 4.645 1 97.81 83 ASP B N 1
ATOM 1560 C CA . ASP B 1 83 ? -2.236 21.547 5.699 1 97.81 83 ASP B CA 1
ATOM 1561 C C . ASP B 1 83 ? -3.521 22.156 5.133 1 97.81 83 ASP B C 1
ATOM 1563 O O . ASP B 1 83 ? -4.621 21.781 5.551 1 97.81 83 ASP B O 1
ATOM 1567 N N . THR B 1 84 ? -3.361 23.078 4.207 1 97.75 84 THR B N 1
ATOM 1568 C CA . THR B 1 84 ? -4.516 23.672 3.541 1 97.75 84 THR B CA 1
ATOM 1569 C C . THR B 1 84 ? -5.324 22.594 2.809 1 97.75 84 THR B C 1
ATOM 1571 O O . THR B 1 84 ? -6.547 22.547 2.93 1 97.75 84 THR B O 1
ATOM 1574 N N . ARG B 1 85 ? -4.68 21.703 2.084 1 97.44 85 ARG B N 1
ATOM 1575 C CA . ARG B 1 85 ? -5.34 20.625 1.347 1 97.44 85 ARG B CA 1
ATOM 1576 C C . ARG B 1 85 ? -6.047 19.672 2.297 1 97.44 85 ARG B C 1
ATOM 1578 O O . ARG B 1 85 ? -7.176 19.25 2.037 1 97.44 85 ARG B O 1
ATOM 1585 N N . ARG B 1 86 ? -5.305 19.312 3.311 1 96.12 86 ARG B N 1
ATOM 1586 C CA . ARG B 1 86 ? -5.824 18.391 4.309 1 96.12 86 ARG B CA 1
ATOM 1587 C C . ARG B 1 86 ? -7.109 18.922 4.934 1 96.12 86 ARG B C 1
ATOM 1589 O O . ARG B 1 86 ? -8.102 18.203 5.035 1 96.12 86 ARG B O 1
ATOM 1596 N N . ARG B 1 87 ? -7.082 20.141 5.336 1 95.38 87 ARG B N 1
ATOM 1597 C CA . ARG B 1 87 ? -8.234 20.766 5.977 1 95.38 87 ARG B CA 1
ATOM 1598 C C . ARG B 1 87 ? -9.398 20.906 4.996 1 95.38 87 ARG B C 1
ATOM 1600 O O . ARG B 1 87 ? -10.555 20.719 5.371 1 95.38 87 ARG B O 1
ATOM 1607 N N . TYR B 1 88 ? -9.133 21.312 3.826 1 95.12 88 TYR B N 1
ATOM 1608 C CA . TYR B 1 88 ? -10.164 21.438 2.803 1 95.12 88 TYR B CA 1
ATOM 1609 C C . TYR B 1 88 ? -10.883 20.109 2.594 1 95.12 88 TYR B C 1
ATOM 1611 O O . TYR B 1 88 ? -12.117 20.062 2.557 1 95.12 88 TYR B O 1
ATOM 1619 N N . LYS B 1 89 ? -10.117 19.078 2.482 1 93.44 89 LYS B N 1
ATOM 1620 C CA . LYS B 1 89 ? -10.688 17.734 2.303 1 93.44 89 LYS B CA 1
ATOM 1621 C C . LYS B 1 89 ? -11.586 17.359 3.477 1 93.44 89 LYS B C 1
ATOM 1623 O O . LYS B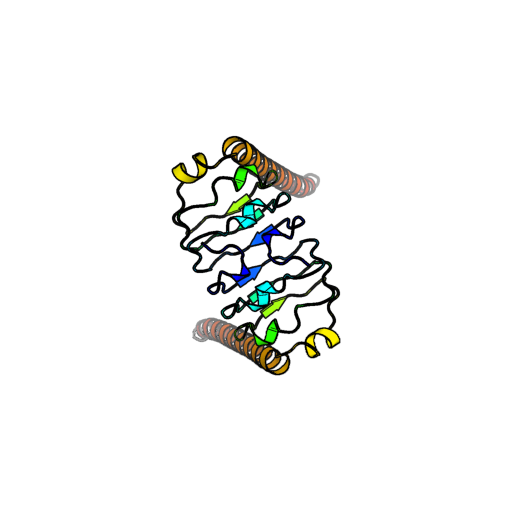 1 89 ? -12.68 16.844 3.281 1 93.44 89 LYS B O 1
ATOM 1628 N N . HIS B 1 90 ? -11.133 17.547 4.641 1 91.19 90 HIS B N 1
ATOM 1629 C CA . HIS B 1 90 ? -11.883 17.234 5.848 1 91.19 90 HIS B CA 1
ATOM 1630 C C . HIS B 1 90 ? -13.195 18.016 5.902 1 91.19 90 HIS B C 1
ATOM 1632 O O . HIS B 1 90 ? -14.242 17.469 6.242 1 91.19 90 HIS B O 1
ATOM 1638 N N . HIS B 1 91 ? -13.148 19.266 5.535 1 89.38 91 HIS B N 1
ATOM 1639 C CA . HIS B 1 91 ? -14.336 20.109 5.516 1 89.38 91 HIS B CA 1
ATOM 1640 C C . HIS B 1 91 ? -15.352 19.625 4.488 1 89.38 91 HIS B C 1
ATOM 1642 O O . HIS B 1 91 ? -16.547 19.516 4.785 1 89.38 91 HIS B O 1
ATOM 1648 N N . LYS B 1 92 ? -14.969 19.281 3.359 1 90.31 92 LYS B N 1
ATOM 1649 C CA . LYS B 1 92 ? -15.836 18.797 2.289 1 90.31 92 LYS B CA 1
ATOM 1650 C C . LYS B 1 92 ? -16.531 17.5 2.68 1 90.31 92 LYS B C 1
ATOM 1652 O O . LYS B 1 92 ? -17.703 17.297 2.4 1 90.31 92 LYS B O 1
ATOM 1657 N N . GLN B 1 93 ? -15.742 16.656 3.328 1 86.44 93 GLN B N 1
ATOM 1658 C CA . GLN B 1 93 ? -16.281 15.375 3.771 1 86.44 93 GLN B CA 1
ATOM 1659 C C . GLN B 1 93 ? -17.391 15.578 4.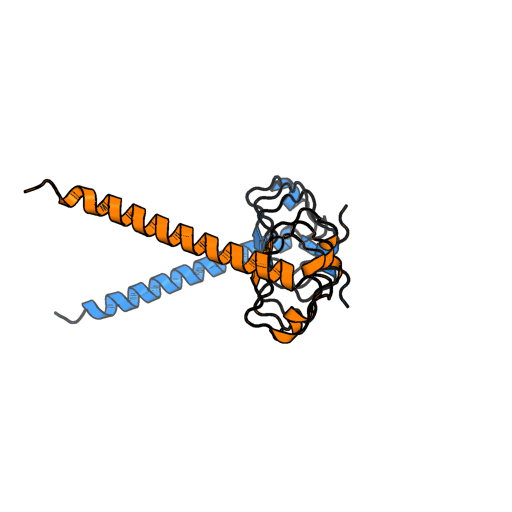809 1 86.44 93 GLN B C 1
ATOM 1661 O O . GLN B 1 93 ? -18.391 14.875 4.793 1 86.44 93 GLN B O 1
ATOM 1666 N N . LEU B 1 94 ? -17.188 16.531 5.629 1 86.56 94 LEU B N 1
ATOM 1667 C CA . LEU B 1 94 ? -18.188 16.844 6.648 1 86.56 94 LEU B CA 1
ATOM 1668 C C . LEU B 1 94 ? -19.438 17.453 6.02 1 86.56 94 LEU B C 1
ATOM 1670 O O . LEU B 1 94 ? -20.562 17.125 6.434 1 86.56 94 LEU B O 1
ATOM 1674 N N . GLU B 1 95 ? -19.312 18.234 5.062 1 85.94 95 GLU B N 1
ATOM 1675 C CA . GLU B 1 95 ? -20.438 18.859 4.387 1 85.94 95 GLU B CA 1
ATOM 1676 C C . GLU B 1 95 ? -21.297 17.828 3.658 1 85.94 95 GLU B C 1
ATOM 1678 O O . GLU B 1 95 ? -22.531 17.891 3.697 1 85.94 95 GLU B O 1
ATOM 1683 N N . PHE B 1 96 ? -20.641 16.891 3.084 1 85 96 PHE B N 1
ATOM 1684 C CA . PHE B 1 96 ? -21.344 15.844 2.35 1 85 96 PHE B CA 1
ATOM 1685 C C . PHE B 1 96 ? -22.125 14.938 3.301 1 85 96 PHE B C 1
ATOM 1687 O O . PHE B 1 96 ? -23.25 14.547 3.018 1 85 96 PHE B O 1
ATOM 1694 N N . SER B 1 97 ? -21.422 14.695 4.391 1 82.81 97 SER B N 1
ATOM 1695 C CA . SER B 1 97 ? -22.047 13.836 5.387 1 82.81 97 SER B CA 1
ATOM 1696 C C . SER B 1 97 ? -23.281 14.492 5.992 1 82.81 97 SER B C 1
ATOM 1698 O O . SER B 1 97 ? -24.312 13.844 6.168 1 82.81 97 SER B O 1
ATOM 1700 N N . VAL B 1 98 ? -23.266 15.703 6.168 1 82.88 98 VAL B N 1
ATOM 1701 C CA . VAL B 1 98 ? -24.375 16.453 6.75 1 82.88 98 VAL B CA 1
ATOM 1702 C C . VAL B 1 98 ? -25.5 16.578 5.73 1 82.88 98 VAL B C 1
ATOM 1704 O O . VAL B 1 98 ? -26.672 16.391 6.074 1 82.88 98 VAL B O 1
ATOM 1707 N N . MET B 1 99 ? -25.156 16.797 4.555 1 81.75 99 MET B N 1
ATOM 1708 C CA . MET B 1 99 ? -26.156 16.938 3.498 1 81.75 99 MET B CA 1
ATOM 1709 C C . MET B 1 99 ? -26.875 15.617 3.23 1 81.75 99 MET B C 1
ATOM 1711 O O . MET B 1 99 ? -28.078 15.594 2.99 1 81.75 99 MET B O 1
ATOM 1715 N N . SER B 1 100 ? -26.094 14.555 3.279 1 79.25 100 SER B N 1
ATOM 1716 C CA . SER B 1 100 ? -26.672 13.234 3.053 1 79.25 100 SER B CA 1
ATOM 1717 C C . SER B 1 100 ? -27.594 12.836 4.199 1 79.25 100 SER B C 1
ATOM 1719 O O . SER B 1 100 ? -28.656 12.234 3.979 1 79.25 100 SER B O 1
ATOM 1721 N N . SER B 1 101 ? -27.188 13.133 5.336 1 77.69 101 SER B N 1
ATOM 1722 C CA . SER B 1 101 ? -28.016 12.844 6.504 1 77.69 101 SER B CA 1
ATOM 1723 C C . SER B 1 101 ? -29.297 13.664 6.496 1 77.69 101 SER B C 1
ATOM 1725 O O . SER B 1 101 ? -30.359 13.18 6.891 1 77.69 101 SER B O 1
ATOM 1727 N N . THR B 1 102 ? -29.219 14.836 6.004 1 75.12 102 THR B N 1
ATOM 1728 C CA . THR B 1 102 ? -30.375 15.719 5.934 1 75.12 102 THR B CA 1
ATOM 1729 C C . THR B 1 102 ? -31.312 15.281 4.812 1 75.12 102 THR B C 1
ATOM 1731 O O . THR B 1 102 ? -32.531 15.305 4.977 1 75.12 102 THR B O 1
ATOM 1734 N N . GLU B 1 103 ? -30.734 14.812 3.758 1 72.25 103 GLU B N 1
ATOM 1735 C CA . GLU B 1 103 ? -31.547 14.344 2.633 1 72.25 103 GLU B CA 1
ATOM 1736 C C . GLU B 1 103 ? -32.281 13.055 2.982 1 72.25 103 GLU B C 1
ATOM 1738 O O . GLU B 1 103 ? -33.438 12.875 2.607 1 72.25 103 GLU B O 1
ATOM 1743 N N . PHE B 1 104 ? -31.547 12.227 3.666 1 68.5 104 PHE B N 1
ATOM 1744 C CA . PHE B 1 104 ? -32.188 10.977 4.082 1 68.5 104 PHE B CA 1
ATOM 1745 C C . PHE B 1 104 ? -33.281 11.242 5.109 1 68.5 104 PHE B C 1
ATOM 1747 O O . PHE B 1 104 ? -34.344 10.633 5.051 1 68.5 104 PHE B O 1
ATOM 1754 N N . ASP B 1 105 ? -33.062 12.141 5.941 1 67.5 105 ASP B N 1
ATOM 1755 C CA . ASP B 1 105 ? -34.062 12.484 6.953 1 67.5 105 ASP B CA 1
ATOM 1756 C C . ASP B 1 105 ? -35.281 13.164 6.324 1 67.5 105 ASP B C 1
ATOM 1758 O O . ASP B 1 105 ? -36.438 12.883 6.703 1 67.5 105 ASP B O 1
ATOM 1762 N N . GLU B 1 106 ? -35.094 14.023 5.344 1 61.75 106 GLU B N 1
ATOM 1763 C CA . GLU B 1 106 ? -36.188 14.711 4.688 1 61.75 106 GLU B CA 1
ATOM 1764 C C . GLU B 1 106 ? -37.031 13.75 3.842 1 61.75 106 GLU B C 1
ATOM 1766 O O . GLU B 1 106 ? -38.25 13.914 3.725 1 61.75 106 GLU B O 1
ATOM 1771 N N . GLY B 1 107 ? -36.312 12.75 3.293 1 56.03 107 GLY B N 1
ATOM 1772 C CA . GLY B 1 107 ? -37.062 11.75 2.551 1 56.03 107 GLY B CA 1
ATOM 1773 C C . GLY B 1 107 ? -37.906 10.859 3.439 1 56.03 107 GLY B C 1
ATOM 1774 O O . GLY B 1 107 ? -38.969 10.398 3.033 1 56.03 107 GLY B O 1
ATOM 1775 N N . ALA B 1 108 ? -37.5 10.68 4.633 1 59 108 ALA B N 1
ATOM 1776 C CA . ALA B 1 108 ? -38.188 9.805 5.566 1 59 108 ALA B CA 1
ATOM 1777 C C . ALA B 1 108 ? -39.375 10.523 6.199 1 59 108 ALA B C 1
ATOM 1779 O O . ALA B 1 108 ? -40.406 9.906 6.484 1 59 108 ALA B O 1
ATOM 1780 N N . ASP B 1 109 ? -39.25 11.758 6.461 1 56.22 109 ASP B N 1
ATOM 1781 C CA . ASP B 1 109 ? -40.312 12.484 7.133 1 56.22 109 ASP B CA 1
ATOM 1782 C C . ASP B 1 109 ? -41.406 12.875 6.145 1 56.22 109 ASP B C 1
ATOM 1784 O O . ASP B 1 109 ? -42.531 13.242 6.551 1 56.22 109 ASP B O 1
ATOM 1788 N N . SER B 1 110 ? -41.094 12.906 4.875 1 52.78 110 SER B N 1
ATOM 1789 C CA . SER B 1 110 ? -42.125 13.359 3.943 1 52.78 110 SER B CA 1
ATOM 1790 C C . SER B 1 110 ? -43.281 12.352 3.838 1 52.78 110 SER B C 1
ATOM 1792 O O . SER B 1 110 ? -44.344 12.664 3.299 1 52.78 110 SER B O 1
ATOM 1794 N N . ASN B 1 111 ? -43.062 11.102 4.234 1 49.22 111 ASN B N 1
ATOM 1795 C CA . ASN B 1 111 ? -44.188 10.195 4.117 1 49.22 111 ASN B CA 1
ATOM 1796 C C . ASN B 1 111 ? -45.125 10.297 5.328 1 49.22 111 ASN B C 1
ATOM 1798 O O . ASN B 1 111 ? -46.125 9.578 5.414 1 49.22 111 ASN B O 1
ATOM 1802 N N . ARG B 1 112 ? -44.719 10.859 6.492 1 44.19 112 ARG B N 1
ATOM 1803 C CA . ARG B 1 112 ? -45.594 10.797 7.637 1 44.19 112 ARG B CA 1
ATOM 1804 C C . ARG B 1 112 ? -46.656 11.898 7.574 1 44.19 112 ARG B C 1
ATOM 1806 O O . ARG B 1 112 ? -47.531 11.984 8.453 1 44.19 112 ARG B O 1
ATOM 1813 N N . GLY B 1 113 ? -46.562 12.852 6.652 1 43.47 113 GLY B N 1
ATOM 1814 C CA . GLY B 1 113 ? -47.5 13.938 6.762 1 43.47 113 GLY B CA 1
ATOM 1815 C C . GLY B 1 113 ? -48.938 13.508 6.445 1 43.47 113 GLY B C 1
ATOM 1816 O O . GLY B 1 113 ? -49.875 13.984 7.074 1 43.47 113 GLY B O 1
ATOM 1817 N N . ASP B 1 114 ? -49.219 13 5.27 1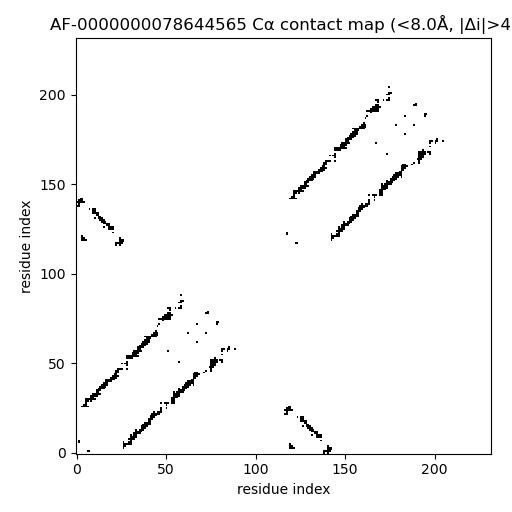 42.47 114 ASP B N 1
ATOM 1818 C CA . ASP B 1 114 ? -50.594 13.242 4.84 1 42.47 114 ASP B CA 1
ATOM 1819 C C . ASP B 1 114 ? -51.562 12.266 5.512 1 42.47 114 ASP B C 1
ATOM 1821 O O . ASP B 1 114 ? -52.75 12.227 5.184 1 42.47 114 ASP B O 1
ATOM 1825 N N . ASN B 1 115 ? -51.094 11.297 6.363 1 39.62 115 ASN B N 1
ATOM 1826 C CA . ASN B 1 115 ? -52.25 10.492 6.754 1 39.62 115 ASN B CA 1
ATOM 1827 C C . ASN B 1 115 ? -53.031 11.125 7.91 1 39.62 115 ASN B C 1
ATOM 1829 O O . ASN B 1 115 ? -53.812 10.461 8.578 1 39.62 115 ASN B O 1
ATOM 1833 N N . TRP B 1 116 ? -53.094 12.539 8.023 1 28.31 116 TRP B N 1
ATOM 1834 C CA . TRP B 1 116 ? -54.281 12.883 8.797 1 28.31 116 TRP B CA 1
ATOM 1835 C C . TRP B 1 116 ? -55.531 12.836 7.934 1 28.31 116 TRP B C 1
ATOM 1837 O O . TRP B 1 116 ? -55.469 13.07 6.727 1 28.31 116 TRP B O 1
#

Solvent-accessible surface area (backbone atoms only — not comparable to full-atom values): 11621 Å² total; per-residue (Å²): 126,46,67,29,68,35,57,42,43,64,35,30,38,42,35,48,36,64,24,74,38,58,65,58,35,60,34,58,30,48,22,39,48,21,30,34,42,33,44,23,41,20,58,26,55,60,69,50,53,50,32,46,44,42,14,68,51,34,41,41,74,40,54,56,65,36,62,57,47,70,70,57,51,63,67,27,41,39,32,69,62,30,52,52,43,29,49,50,52,54,51,52,52,51,51,52,52,51,51,50,53,48,50,52,51,53,59,59,56,62,71,69,60,70,85,115,127,47,69,30,69,33,58,42,44,63,34,31,37,41,36,48,37,64,24,74,39,58,65,58,35,60,33,59,30,46,22,40,50,21,30,35,40,35,45,23,41,20,58,26,55,62,69,50,52,49,32,46,44,42,15,68,50,33,41,43,77,41,54,57,67,37,61,58,49,70,71,58,52,64,68,27,40,38,33,69,62,30,50,52,42,29,51,52,52,54,51,53,53,51,53,51,52,51,50,51,54,49,51,53,49,53,62,60,55,63,70,67,59,73,83,113

InterPro domains:
  IPR001611 Leucine-rich repeat [PF13855] (11-68)
  IPR001611 Leucine-rich repeat [PS51450] (33-53)
  IPR032675 Leucine-rich repeat domain superfamily [G3DSA:3.80.10.10] (1-107)
  IPR050216 Leucine-rich repeat domain-containing protein [PTHR48051] (2-69)

Foldseek 3Di:
DDPDPLVVLPDAEDAPEPDADQADDLSLLSNLNYAEYHHAQYAYAAYHQCNQVSVLNHAYYHHHNYNHDPVRLCNGPNSVSNVVSNVVVVVVVVVVVVVVVVVVVVVVVVVVPPPD/DDPDPLVVLPDAEDAPEPDADQADDLSLLSNLNYAEYHHAQYAYAAYHQCNQVSVLNHAYYHHHNYNHDPVRLCNHPNSVSNVVSNVVVVVVVVVVVVVVVVVVVVVVVVVPPDPD

Radius of gyration: 23.1 Å; Cα contacts (8 Å, |Δi|>4): 437; chains: 2; bounding box: 73×51×49 Å

Organism: Amborella trichopoda (NCBI:txid13333)

pLDDT: mean 86.67, std 16.07, range [27.2, 98.5]